Protein AF-0000000087524290 (afdb_homodimer)

Sequence (340 aa):
MKGQVLLSHGMESGPQANKVSALAAVAEARGWRSSRPDFRDLDATRDVRRLESRIERLLASVEPGQPLVLAGSSLGAFCSARASLSVPCRGVFLIAPPLGIPGFPLSLDLPAVRAEIVHAWGDELIPAADVVAFASRRRLPLHLLDDNHRLEAHVDVIAALFDRFLGSCEMKGQVLLSHGMESGPQANKVSALAAVAEARGWRSSRPDFRDLDATRDVRRLESRIERLLASVEPGQPLVLAGSSLGAFCSARASLSVPCRGVFLIAPPLGIPGFPLSLDLPAVRAEIVHAWGDELIPAADVVAFASRRRLPLHLLDDNHRLEAHVDVIAALFDRFLGSCE

pLDDT: mean 96.73, std 3.04, range [84.12, 98.94]

Solvent-accessible surface area (backbone atoms only — not comparable to full-atom values): 17774 Å² total; per-residue (Å²): 121,72,27,39,34,43,36,29,42,32,78,98,50,39,52,75,32,68,61,54,40,45,44,37,54,45,35,43,75,73,40,26,44,59,45,47,68,74,52,53,80,55,53,72,67,71,44,62,76,38,51,58,54,51,28,51,51,54,56,69,67,59,63,84,95,45,54,27,34,32,24,18,29,29,59,12,11,32,37,31,32,52,38,47,63,76,44,89,54,50,30,39,41,28,31,43,49,44,61,57,47,87,93,42,93,64,60,59,53,71,54,102,52,53,49,40,38,38,40,23,56,53,15,83,84,52,54,39,70,59,54,49,54,58,30,56,77,71,35,38,34,34,37,36,33,72,33,39,66,78,39,72,94,42,44,67,57,51,31,53,54,47,46,53,52,52,60,71,57,105,120,72,28,39,33,42,34,30,42,33,77,98,49,39,52,76,31,69,60,53,40,46,44,37,54,44,35,44,74,71,40,27,44,57,47,47,68,74,54,55,78,56,54,72,68,73,45,61,76,37,51,58,54,51,28,50,53,54,56,68,67,59,64,86,94,45,53,27,34,32,25,18,29,31,59,12,11,33,36,31,32,53,40,47,66,75,44,89,53,50,30,38,43,30,30,43,49,45,59,59,47,88,94,42,94,63,58,58,52,71,57,102,52,52,49,39,39,38,40,21,55,52,15,84,85,52,55,38,68,59,54,48,55,59,30,58,77,71,36,37,34,35,37,37,33,70,33,39,67,78,37,73,93,41,45,67,57,50,32,53,54,47,46,53,50,51,60,73,56,105

Nearest PDB structures (foldseek):
  2qjw-assembly2_C  TM=9.510E-01  e=1.697E-21  Xanthomonas campestris pv. campestris
  2qjw-assembly2_D  TM=9.563E-01  e=1.712E-20  Xanthomonas campestris pv. campestris
  2wtm-assembly1_B  TM=7.263E-01  e=1.498E-07  Butyrivibrio proteoclasticus
  2fuk-assembly1_A-2  TM=7.255E-01  e=1.253E-06  Xanthomonas campestris
  6bje-assembly2_B  TM=6.334E-01  e=3.405E-06  Homo sapiens

Radius of gyration: 21.26 Å; Cα contacts (8 Å, |Δi|>4): 746; chains: 2; bounding box: 33×62×52 Å

Secondary structure (DSSP, 8-state):
---EEEEE--TT--TT-HHHHHHHHHHHHTTPEEE----HHHHTT--TTHHHHHHHHHHHTPPTTS-EEEEEETHHHHHHHHHHTTS--SEEEEES--SB-TT-SPBP---SSEEEEEEETT-SSS-HHHHHHHHHHHT--EEEESS-TT-GGGHHHHHHHHHHHHHHH-/---EEEEE--TT--TT-HHHHHHHHHHHHTTPEEE----HHHHTT--TTHHHHHHHHHHHTPPTTS-EEEEEETHHHHHHHHHHTTS--SEEEEES--SB-TT-SPBP---SSEEEEEEETT-SSS-HHHHHHHHHHHT--EEEESS-TT-GGGHHHHHHHHHHHHHHH-

Organism: NCBI:txid634155

Foldseek 3Di:
DQFEEEEEEAAPAFQCDLQNVLQCVLCVVVPHHYDYDGCNVLNVVVDPVCLVVVLVVSLVPHDPPHAYEYEYAASSLQSSQVNCVVDPHQEYEYELYFQDDPPDDDGGDHDPHQYAYEYECAAPPHHPVVVVVVCVVVVHHYHYYHDYRVCVVCSVVSSVVSSVSVVVSD/DQFEEEEEEAAPAFQCDLQNVLQCVLCVVVPHHYDYDGCNVLNVVVDPVSLVVVLVVSLVPHDPPHAYEYEYAASSLQSSQVNCVVDPHQEYEYELYFQDDPPDDDGGDHDPHQYAYEYECAAPPHHPVVVCVVCVVVVHHYHYYHDYRVCVVCSVVSSVVSSVSVVVSD

Structure (mmCIF, N/CA/C/O backbone):
data_AF-0000000087524290-model_v1
#
loop_
_entity.id
_entity.type
_entity.pdbx_description
1 polymer 'Alpha/beta superfamily hydrolase'
#
loop_
_atom_site.group_PDB
_atom_site.id
_atom_site.type_symbol
_atom_site.label_atom_id
_atom_site.label_alt_id
_atom_site.label_comp_id
_atom_site.label_asym_id
_atom_site.label_entity_id
_atom_site.label_seq_id
_atom_site.pdbx_PDB_ins_code
_atom_site.Cartn_x
_atom_site.Cartn_y
_atom_site.Cartn_z
_atom_site.occupancy
_atom_site.B_iso_or_equiv
_atom_site.auth_seq_id
_atom_site.auth_comp_id
_atom_site.auth_asym_id
_atom_site.auth_atom_id
_atom_site.pdbx_PDB_model_num
ATOM 1 N N . MET A 1 1 ? -13.781 24.078 -7.004 1 85.94 1 MET A N 1
ATOM 2 C CA . MET A 1 1 ? -12.711 23.438 -6.234 1 85.94 1 MET A CA 1
ATOM 3 C C . MET A 1 1 ? -13.273 22.438 -5.23 1 85.94 1 MET A C 1
ATOM 5 O O . MET A 1 1 ? -14.336 22.672 -4.652 1 85.94 1 MET A O 1
ATOM 9 N N . LYS A 1 2 ? -12.641 21.344 -5.133 1 94.88 2 LYS A N 1
ATOM 10 C CA . LYS A 1 2 ? -13.148 20.219 -4.332 1 94.88 2 LYS A CA 1
ATOM 11 C C . LYS A 1 2 ? -12.883 20.453 -2.848 1 94.88 2 LYS A C 1
ATOM 13 O O . LYS A 1 2 ? -13.602 19.906 -1.998 1 94.88 2 LYS A O 1
ATOM 18 N N . GLY A 1 3 ? -11.875 21.25 -2.553 1 97.56 3 GLY A N 1
ATOM 19 C CA . GLY A 1 3 ? -11.461 21.5 -1.183 1 97.56 3 GLY A CA 1
ATOM 20 C C . GLY A 1 3 ? -10 21.906 -1.068 1 97.56 3 GLY A C 1
ATOM 21 O O . GLY A 1 3 ? -9.398 22.359 -2.045 1 97.56 3 GLY A O 1
ATOM 22 N N . GLN A 1 4 ? -9.516 21.812 0.136 1 98.44 4 GLN A N 1
ATOM 23 C CA . GLN A 1 4 ? -8.141 22.203 0.429 1 98.44 4 GLN A CA 1
ATOM 24 C C . GLN A 1 4 ? -7.309 21 0.878 1 98.44 4 GLN A C 1
ATOM 26 O O . GLN A 1 4 ? -7.781 20.172 1.655 1 98.44 4 GLN A O 1
ATOM 31 N N . VAL A 1 5 ? -6.145 20.922 0.337 1 98.69 5 VAL A N 1
ATOM 32 C CA . VAL A 1 5 ? -5.133 20 0.838 1 98.69 5 VAL A CA 1
ATOM 33 C C . VAL A 1 5 ? -3.984 20.781 1.47 1 98.69 5 VAL A C 1
ATOM 35 O O . VAL A 1 5 ? -3.357 21.609 0.812 1 98.69 5 VAL A O 1
ATOM 38 N N . LEU A 1 6 ? -3.719 20.562 2.715 1 98.69 6 LEU A N 1
ATOM 39 C CA . LEU A 1 6 ? -2.555 21.141 3.383 1 98.69 6 LEU A CA 1
ATOM 40 C C . LEU A 1 6 ? -1.421 20.125 3.469 1 98.69 6 LEU A C 1
ATOM 42 O O . LEU A 1 6 ? -1.608 19.016 3.99 1 98.69 6 LEU A O 1
ATOM 46 N N . LEU A 1 7 ? -0.318 20.5 2.936 1 98.62 7 LEU A N 1
ATOM 47 C CA . LEU A 1 7 ? 0.841 19.625 2.855 1 98.62 7 LEU A CA 1
ATOM 48 C C . LEU A 1 7 ? 1.969 20.125 3.75 1 98.62 7 LEU A C 1
ATOM 50 O O . LEU A 1 7 ? 2.49 21.219 3.543 1 98.62 7 LEU A O 1
ATOM 54 N N . SER A 1 8 ? 2.344 19.281 4.707 1 98 8 SER A N 1
ATOM 55 C CA . SER A 1 8 ? 3.359 19.672 5.68 1 98 8 SER A CA 1
ATOM 56 C C . SER A 1 8 ? 4.691 18.984 5.402 1 98 8 SER A C 1
ATOM 58 O O . SER A 1 8 ? 4.773 17.75 5.438 1 98 8 SER A O 1
ATOM 60 N N . HIS A 1 9 ? 5.723 19.766 5.195 1 97.19 9 HIS A N 1
ATOM 61 C CA . HIS A 1 9 ? 7.043 19.219 4.922 1 97.19 9 HIS A CA 1
ATOM 62 C C . HIS A 1 9 ? 7.719 18.75 6.207 1 97.19 9 HIS A C 1
ATOM 64 O O . HIS A 1 9 ? 7.344 19.172 7.305 1 97.19 9 HIS A O 1
ATOM 70 N N . GLY A 1 10 ? 8.695 17.859 6.094 1 94.81 10 GLY A N 1
ATOM 71 C CA . GLY A 1 10 ? 9.461 17.344 7.215 1 94.81 10 GLY A CA 1
ATOM 72 C C . GLY A 1 10 ? 10.578 18.281 7.648 1 94.81 10 GLY A C 1
ATOM 73 O O . GLY A 1 10 ? 10.703 19.391 7.121 1 94.81 10 GLY A O 1
ATOM 74 N N . MET A 1 11 ? 11.352 17.75 8.57 1 89.81 11 MET A N 1
ATOM 75 C CA . MET A 1 11 ? 12.5 18.516 9.039 1 89.81 11 MET A CA 1
ATOM 76 C C . MET A 1 11 ? 13.57 18.609 7.957 1 89.81 11 MET A C 1
ATOM 78 O O . MET A 1 11 ? 13.758 17.656 7.188 1 89.81 11 MET A O 1
ATOM 82 N N . GLU A 1 12 ? 14.297 19.703 7.91 1 85.88 12 GLU A N 1
ATOM 83 C CA . GLU A 1 12 ? 15.398 19.953 6.988 1 85.88 12 GLU A CA 1
ATOM 84 C C . GLU A 1 12 ? 14.93 19.906 5.539 1 85.88 12 GLU A C 1
ATOM 86 O O . GLU A 1 12 ? 15.656 19.422 4.664 1 85.88 12 GLU A O 1
ATOM 91 N N . SER A 1 13 ? 13.703 20.078 5.363 1 90.88 13 SER A N 1
ATOM 92 C CA . SER A 1 13 ? 13.117 20.203 4.035 1 90.88 13 SER A CA 1
ATOM 93 C C . SER A 1 13 ? 12.359 21.516 3.891 1 90.88 13 SER A C 1
ATOM 95 O O . SER A 1 13 ? 12.703 22.516 4.543 1 90.88 13 SER A O 1
ATOM 97 N N . GLY A 1 14 ? 11.539 21.688 2.975 1 90.12 14 GLY A N 1
ATOM 98 C CA . GLY A 1 14 ? 10.781 22.906 2.732 1 90.12 14 GLY A CA 1
ATOM 99 C C . GLY A 1 14 ? 9.555 22.672 1.864 1 90.12 14 GLY A C 1
ATOM 100 O O . GLY A 1 14 ? 9.258 21.547 1.482 1 90.12 14 GLY A O 1
ATOM 101 N N . PRO A 1 15 ? 8.883 23.781 1.595 1 91.94 15 PRO A N 1
ATOM 102 C CA . PRO A 1 15 ? 7.625 23.688 0.859 1 91.94 15 PRO A CA 1
ATOM 103 C C . PRO A 1 15 ? 7.816 23.203 -0.58 1 91.94 15 PRO A C 1
ATOM 105 O O . PRO A 1 15 ? 6.848 22.828 -1.239 1 91.94 15 PRO A O 1
ATOM 108 N N . GLN A 1 16 ? 9.039 23.172 -1.012 1 90.06 16 GLN A N 1
ATOM 109 C CA . GLN A 1 16 ? 9.32 22.75 -2.379 1 90.06 16 GLN A CA 1
ATOM 110 C C . GLN A 1 16 ? 9.984 21.375 -2.398 1 90.06 16 GLN A C 1
ATOM 112 O O . GLN A 1 16 ? 10.508 20.953 -3.432 1 90.06 16 GLN A O 1
ATOM 117 N N . ALA A 1 17 ? 9.984 20.766 -1.253 1 91.81 17 ALA A N 1
ATOM 118 C CA . ALA A 1 17 ? 10.562 19.422 -1.188 1 91.81 17 ALA A CA 1
ATOM 119 C C . ALA A 1 17 ? 9.875 18.484 -2.174 1 91.81 17 ALA A C 1
ATOM 121 O O . ALA A 1 17 ? 8.711 18.688 -2.52 1 91.81 17 ALA A O 1
ATOM 122 N N . ASN A 1 18 ? 10.516 17.422 -2.598 1 92.25 18 ASN A N 1
ATOM 123 C CA . ASN A 1 18 ? 10.078 16.547 -3.67 1 92.25 18 ASN A CA 1
ATOM 124 C C . ASN A 1 18 ? 8.734 15.891 -3.344 1 92.25 18 ASN A C 1
ATOM 126 O O . ASN A 1 18 ? 7.824 15.891 -4.172 1 92.25 18 ASN A O 1
ATOM 130 N N . LYS A 1 19 ? 8.617 15.359 -2.176 1 95.38 19 LYS A N 1
ATOM 131 C CA . LYS A 1 19 ? 7.41 14.609 -1.836 1 95.38 19 LYS A CA 1
ATOM 132 C C . LYS A 1 19 ? 6.195 15.531 -1.759 1 95.38 19 LYS A C 1
ATOM 134 O O . LYS A 1 19 ? 5.164 15.258 -2.375 1 95.38 19 LYS A O 1
ATOM 139 N N . VAL A 1 20 ? 6.301 16.656 -1.032 1 96 20 VAL A N 1
ATOM 140 C CA . VAL A 1 20 ? 5.133 17.516 -0.879 1 96 20 VAL A CA 1
ATOM 141 C C . VAL A 1 20 ? 4.801 18.172 -2.215 1 96 20 VAL A C 1
ATOM 143 O O . VAL A 1 20 ? 3.633 18.422 -2.518 1 96 20 VAL A O 1
ATOM 146 N N . SER A 1 21 ? 5.789 18.438 -3.029 1 96.94 21 SER A N 1
ATOM 147 C CA . SER A 1 21 ? 5.535 18.984 -4.359 1 96.94 21 SER A CA 1
ATOM 148 C C . SER A 1 21 ? 4.797 17.984 -5.242 1 96.94 21 SER A C 1
ATOM 150 O O . SER A 1 21 ? 3.891 18.359 -5.988 1 96.94 21 SER A O 1
ATOM 152 N N . ALA A 1 22 ? 5.211 16.734 -5.172 1 97.94 22 ALA A N 1
ATOM 153 C CA . ALA A 1 22 ? 4.535 15.695 -5.934 1 97.94 22 ALA A CA 1
ATOM 154 C C . ALA A 1 22 ? 3.08 15.547 -5.496 1 97.94 22 ALA A C 1
ATOM 156 O O . ALA A 1 22 ? 2.186 15.391 -6.328 1 97.94 22 ALA A O 1
ATOM 157 N N . LEU A 1 23 ? 2.818 15.625 -4.203 1 98.62 23 LEU A N 1
ATOM 158 C CA . LEU A 1 23 ? 1.458 15.523 -3.688 1 98.62 23 LEU A CA 1
ATOM 159 C C . LEU A 1 23 ? 0.629 16.734 -4.102 1 98.62 23 LEU A C 1
ATOM 161 O O . LEU A 1 23 ? -0.56 16.609 -4.402 1 98.62 23 LEU A O 1
ATOM 165 N N . ALA A 1 24 ? 1.275 17.906 -4.082 1 98.56 24 ALA A N 1
ATOM 166 C CA . ALA A 1 24 ? 0.584 19.109 -4.52 1 98.56 24 ALA A CA 1
ATOM 167 C C . ALA A 1 24 ? 0.123 18.984 -5.969 1 98.56 24 ALA A C 1
ATOM 169 O O . ALA A 1 24 ? -1.01 19.344 -6.301 1 98.56 24 ALA A O 1
ATOM 170 N N . ALA A 1 25 ? 1 18.484 -6.805 1 98.5 25 ALA A N 1
ATOM 171 C CA . ALA A 1 25 ? 0.663 18.297 -8.211 1 98.5 25 ALA A CA 1
ATOM 172 C C . ALA A 1 25 ? -0.534 17.359 -8.367 1 98.5 25 ALA A C 1
ATOM 174 O O . ALA A 1 25 ? -1.428 17.625 -9.18 1 98.5 25 ALA A O 1
ATOM 175 N N . VAL A 1 26 ? -0.573 16.312 -7.621 1 98.62 26 VAL A N 1
ATOM 176 C CA . VAL A 1 26 ? -1.678 15.359 -7.641 1 98.62 26 VAL A CA 1
ATOM 177 C C . VAL A 1 26 ? -2.969 16.062 -7.215 1 98.62 26 VAL A C 1
ATOM 179 O O . VAL A 1 26 ? -4.004 15.906 -7.867 1 98.62 26 VAL A O 1
ATOM 182 N N . ALA A 1 27 ? -2.912 16.812 -6.098 1 98.62 27 ALA A N 1
ATOM 183 C CA . ALA A 1 27 ? -4.082 17.516 -5.566 1 98.62 27 ALA A CA 1
ATOM 184 C C . ALA A 1 27 ? -4.664 18.469 -6.602 1 98.62 27 ALA A C 1
ATOM 186 O O . ALA A 1 27 ? -5.867 18.453 -6.867 1 98.62 27 ALA A O 1
ATOM 187 N N . GLU A 1 28 ? -3.824 19.219 -7.203 1 98.25 28 GLU A N 1
ATOM 188 C CA . GLU A 1 28 ? -4.25 20.219 -8.18 1 98.25 28 GLU A CA 1
ATOM 189 C C . GLU A 1 28 ? -4.828 19.562 -9.43 1 98.25 28 GLU A C 1
ATOM 191 O O . GLU A 1 28 ? -5.824 20.031 -9.977 1 98.25 28 GLU A O 1
ATOM 196 N N . ALA A 1 29 ? -4.191 18.484 -9.852 1 98.19 29 ALA A N 1
ATOM 197 C CA . ALA A 1 29 ? -4.695 17.75 -11 1 98.19 29 ALA A CA 1
ATOM 198 C C . ALA A 1 29 ? -6.102 17.219 -10.742 1 98.19 29 ALA A C 1
ATOM 200 O O . ALA A 1 29 ? -6.906 17.078 -11.664 1 98.19 29 ALA A O 1
ATOM 201 N N . ARG A 1 30 ? -6.426 17 -9.477 1 97.75 30 ARG A N 1
ATOM 202 C CA . ARG A 1 30 ? -7.73 16.453 -9.109 1 97.75 30 ARG A CA 1
ATOM 203 C C . ARG A 1 30 ? -8.727 17.578 -8.828 1 97.75 30 ARG A C 1
ATOM 205 O O . ARG A 1 30 ? -9.891 17.312 -8.516 1 97.75 30 ARG A O 1
ATOM 212 N N . GLY A 1 31 ? -8.227 18.766 -8.82 1 97.94 31 GLY A N 1
ATOM 213 C CA . GLY A 1 31 ? -9.117 19.906 -8.633 1 97.94 31 GLY A CA 1
ATOM 214 C C . GLY A 1 31 ? -9.172 20.375 -7.191 1 97.94 31 GLY A C 1
ATOM 215 O O . GLY A 1 31 ? -10.086 21.109 -6.812 1 97.94 31 GLY A O 1
ATOM 216 N N . TRP A 1 32 ? -8.266 19.938 -6.352 1 98.25 32 TRP A N 1
ATOM 217 C CA . TRP A 1 32 ? -8.102 20.453 -5 1 98.25 32 TRP A CA 1
ATOM 218 C C . TRP A 1 32 ? -7.148 21.641 -4.988 1 98.25 32 TRP A C 1
ATOM 220 O O . TRP A 1 32 ? -6.234 21.719 -5.812 1 98.25 32 TRP A O 1
ATOM 230 N N . ARG A 1 33 ? -7.324 22.516 -4.07 1 97.5 33 ARG A N 1
ATOM 231 C CA . ARG A 1 33 ? -6.324 23.547 -3.811 1 97.5 33 ARG A CA 1
ATOM 232 C C . ARG A 1 33 ? -5.27 23.047 -2.824 1 97.5 33 ARG A C 1
ATOM 234 O O . ARG A 1 33 ? -5.605 22.578 -1.739 1 97.5 33 ARG A O 1
ATOM 241 N N . SER A 1 34 ? -4.109 23.125 -3.234 1 97.56 34 SER A N 1
ATOM 242 C CA . SER A 1 34 ? -3.053 22.703 -2.324 1 97.56 34 SER A CA 1
ATOM 243 C C . SER A 1 34 ? -2.336 23.891 -1.707 1 97.56 34 SER A C 1
ATOM 245 O O . SER A 1 34 ? -2.227 24.953 -2.332 1 97.56 34 SER A O 1
ATOM 247 N N . SER A 1 35 ? -1.955 23.766 -0.465 1 96.88 35 SER A N 1
ATOM 248 C CA . SER A 1 35 ? -1.109 24.719 0.244 1 96.88 35 SER A CA 1
ATOM 249 C C . SER A 1 35 ? 0.023 24.016 0.983 1 96.88 35 SER A C 1
ATOM 251 O O . SER A 1 35 ? -0.167 22.922 1.521 1 96.88 35 SER A O 1
ATOM 253 N N . ARG A 1 36 ? 1.16 24.625 0.972 1 97.69 36 ARG A N 1
ATOM 254 C CA . ARG A 1 36 ? 2.365 24.094 1.597 1 97.69 36 ARG A CA 1
ATOM 255 C C . ARG A 1 36 ? 3.008 25.125 2.518 1 97.69 36 ARG A C 1
ATOM 257 O O . ARG A 1 36 ? 4.02 25.734 2.166 1 97.69 36 ARG A O 1
ATOM 264 N N . PRO A 1 37 ? 2.439 25.281 3.684 1 96.94 37 PRO A N 1
ATOM 265 C CA . PRO A 1 37 ? 3.045 26.25 4.609 1 96.94 37 PRO A CA 1
ATOM 266 C C . PRO A 1 37 ? 4.531 25.984 4.84 1 96.94 37 PRO A C 1
ATOM 268 O O . PRO A 1 37 ? 4.957 24.828 4.895 1 96.94 37 PRO A O 1
ATOM 271 N N . ASP A 1 38 ? 5.281 27.094 4.93 1 97.06 38 ASP A N 1
ATOM 272 C CA . ASP A 1 38 ? 6.719 27.016 5.18 1 97.06 38 ASP A CA 1
ATOM 273 C C . ASP A 1 38 ? 7.016 27 6.676 1 97.06 38 ASP A C 1
ATOM 275 O O . ASP A 1 38 ? 6.617 27.906 7.398 1 97.06 38 ASP A O 1
ATOM 279 N N . PHE A 1 39 ? 7.746 26 7.141 1 96.19 39 PHE A N 1
ATOM 280 C CA . PHE A 1 39 ? 8.023 25.859 8.57 1 96.19 39 PHE A CA 1
ATOM 281 C C . PHE A 1 39 ? 9.516 26 8.844 1 96.19 39 PHE A C 1
ATOM 283 O O . PHE A 1 39 ? 9.977 25.688 9.945 1 96.19 39 PHE A O 1
ATOM 290 N N . ARG A 1 40 ? 10.359 26.359 7.918 1 95.75 40 ARG A N 1
ATOM 291 C CA . ARG A 1 40 ? 11.812 26.391 8.031 1 95.75 40 ARG A CA 1
ATOM 292 C C . ARG A 1 40 ? 12.258 27.312 9.156 1 95.75 40 ARG A C 1
ATOM 294 O O . ARG A 1 40 ? 13.242 27.047 9.844 1 95.75 40 ARG A O 1
ATOM 301 N N . ASP A 1 41 ? 11.547 28.438 9.273 1 94.81 41 ASP A N 1
ATOM 302 C CA . ASP A 1 41 ? 11.883 29.375 10.336 1 94.81 41 ASP A CA 1
ATOM 303 C C . ASP A 1 41 ? 11.68 28.734 11.711 1 94.81 41 ASP A C 1
ATOM 305 O O . ASP A 1 41 ? 12.461 28.969 12.633 1 94.81 41 ASP A O 1
ATOM 309 N N . LEU A 1 42 ? 10.648 27.938 11.867 1 93.62 42 LEU A N 1
ATOM 310 C CA . LEU A 1 42 ? 10.375 27.234 13.117 1 93.62 42 LEU A CA 1
ATOM 311 C C . LEU A 1 42 ? 11.359 26.094 13.32 1 93.62 42 LEU A C 1
ATOM 313 O O . LEU A 1 42 ? 11.844 25.875 14.438 1 93.62 42 LEU A O 1
ATOM 317 N N . ASP A 1 43 ? 11.695 25.391 12.227 1 91.88 43 ASP A N 1
ATOM 318 C CA . ASP A 1 43 ? 12.578 24.219 12.266 1 91.88 43 ASP A CA 1
ATOM 319 C C . ASP A 1 43 ? 14.016 24.625 12.586 1 91.88 43 ASP A C 1
ATOM 321 O O . ASP A 1 43 ? 14.781 23.844 13.141 1 91.88 43 ASP A O 1
ATOM 325 N N . ALA A 1 44 ? 14.422 25.812 12.195 1 90.44 44 ALA A N 1
ATOM 326 C CA . ALA A 1 44 ? 15.789 26.297 12.336 1 90.44 44 ALA A CA 1
ATOM 327 C C . ALA A 1 44 ? 16.219 26.312 13.805 1 90.44 44 ALA A C 1
ATOM 329 O O . ALA A 1 44 ? 17.391 26.156 14.117 1 90.44 44 ALA A O 1
ATOM 330 N N . THR A 1 45 ? 15.305 26.375 14.711 1 86.5 45 THR A N 1
ATOM 331 C CA . THR A 1 45 ? 15.617 26.453 16.141 1 86.5 45 THR A CA 1
ATOM 332 C C . THR A 1 45 ? 15.953 25.078 16.703 1 86.5 45 THR A C 1
ATOM 334 O O . THR A 1 45 ? 16.562 24.969 17.766 1 86.5 45 THR A O 1
ATOM 337 N N . ARG A 1 46 ? 15.43 24.078 16.031 1 84.75 46 ARG A N 1
ATOM 338 C CA . ARG A 1 46 ? 15.562 22.688 16.453 1 84.75 46 ARG A CA 1
ATOM 339 C C . ARG A 1 46 ? 14.984 22.469 17.844 1 84.75 46 ARG A C 1
ATOM 341 O O . ARG A 1 46 ? 15.453 21.609 18.609 1 84.75 46 ARG A O 1
ATOM 348 N N . ASP A 1 47 ? 14.211 23.406 18.203 1 88.75 47 ASP A N 1
ATOM 349 C CA . ASP A 1 47 ? 13.508 23.328 19.484 1 88.75 47 ASP A CA 1
ATOM 350 C C . ASP A 1 47 ? 12.195 22.562 19.344 1 88.75 47 ASP A C 1
ATOM 352 O O . ASP A 1 47 ? 11.289 23 18.641 1 88.75 47 ASP A O 1
ATOM 356 N N . VAL A 1 48 ? 12.078 21.5 20.031 1 88.5 48 VAL A N 1
ATOM 357 C CA . VAL A 1 48 ? 10.938 20.594 19.938 1 88.5 48 VAL A CA 1
ATOM 358 C C . VAL A 1 48 ? 9.664 21.312 20.375 1 88.5 48 VAL A C 1
ATOM 360 O O . VAL A 1 48 ? 8.57 20.969 19.938 1 88.5 48 VAL A O 1
ATOM 363 N N . ARG A 1 49 ? 9.789 22.344 21.172 1 86.62 49 ARG A N 1
ATOM 364 C CA . ARG A 1 49 ? 8.633 23.109 21.641 1 86.62 49 ARG A CA 1
ATOM 365 C C . ARG A 1 49 ? 7.961 23.844 20.5 1 86.62 49 ARG A C 1
ATOM 367 O O . ARG A 1 49 ? 6.793 24.234 20.594 1 86.62 49 ARG A O 1
ATOM 374 N N . ARG A 1 50 ? 8.719 23.969 19.453 1 91.5 50 ARG A N 1
ATOM 375 C CA . ARG A 1 50 ? 8.188 24.703 18.312 1 91.5 50 ARG A CA 1
ATOM 376 C C . ARG A 1 50 ? 7.246 23.812 17.5 1 91.5 50 ARG A C 1
ATOM 378 O O . ARG A 1 50 ? 6.586 24.297 16.578 1 91.5 50 ARG A O 1
ATOM 385 N N . LEU A 1 51 ? 7.129 22.625 17.906 1 94.44 51 LEU A N 1
ATOM 386 C CA . LEU A 1 51 ? 6.164 21.75 17.234 1 94.44 51 LEU A CA 1
ATOM 387 C C . LEU A 1 51 ? 4.742 22.266 17.438 1 94.44 51 LEU A C 1
ATOM 389 O O . LEU A 1 51 ? 3.906 22.156 16.531 1 94.44 51 LEU A O 1
ATOM 393 N N . GLU A 1 52 ? 4.488 22.812 18.578 1 95.69 52 GLU A N 1
ATOM 394 C CA . GLU A 1 52 ? 3.186 23.438 18.828 1 95.69 52 GLU A CA 1
ATOM 395 C C . GLU A 1 52 ? 2.936 24.594 17.859 1 95.69 52 GLU A C 1
ATOM 397 O O . GLU A 1 52 ? 1.825 24.75 17.359 1 95.69 52 GLU A O 1
ATOM 402 N N . SER A 1 53 ? 3.998 25.359 17.672 1 96.56 53 SER A N 1
ATOM 403 C CA . SER A 1 53 ? 3.898 26.484 16.734 1 96.56 53 SER A CA 1
ATOM 404 C C . SER A 1 53 ? 3.666 25.984 15.312 1 96.56 53 SER A C 1
ATOM 406 O O . SER A 1 53 ? 2.943 26.625 14.539 1 96.56 53 SER A O 1
ATOM 408 N N . ARG A 1 54 ? 4.266 24.906 14.914 1 96.06 54 ARG A N 1
ATOM 409 C CA . ARG A 1 54 ? 4.039 24.297 13.617 1 96.06 54 ARG A CA 1
ATOM 410 C C . ARG A 1 54 ? 2.57 23.922 13.43 1 96.06 54 ARG A C 1
ATOM 412 O O . ARG A 1 54 ? 1.972 24.219 12.398 1 96.06 54 ARG A O 1
ATOM 419 N N . ILE A 1 55 ? 2.064 23.25 14.461 1 97.88 55 ILE A N 1
ATOM 420 C CA . ILE A 1 55 ? 0.677 22.797 14.43 1 97.88 55 ILE A CA 1
ATOM 421 C C . ILE A 1 55 ? -0.257 24 14.359 1 97.88 55 ILE A C 1
ATOM 423 O O . ILE A 1 55 ? -1.208 24.016 13.57 1 97.88 55 ILE A O 1
ATOM 427 N N . GLU A 1 56 ? 0.043 25.047 15.148 1 97.56 56 GLU A N 1
ATOM 428 C CA . GLU A 1 56 ? -0.762 26.266 15.148 1 97.56 56 GLU A CA 1
ATOM 429 C C . GLU A 1 56 ? -0.75 26.938 13.773 1 97.56 56 GLU A C 1
ATOM 431 O O . GLU A 1 56 ? -1.788 27.391 13.289 1 97.56 56 GLU A O 1
ATOM 436 N N . ARG A 1 57 ? 0.405 27.047 13.164 1 97.75 57 ARG A N 1
ATOM 437 C CA . ARG A 1 57 ? 0.518 27.641 11.836 1 97.75 57 ARG A CA 1
ATOM 438 C C . ARG A 1 57 ? -0.245 26.828 10.797 1 97.75 57 ARG A C 1
ATOM 440 O O . ARG A 1 57 ? -0.881 27.391 9.906 1 97.75 57 ARG A O 1
ATOM 447 N N . LEU A 1 58 ? -0.121 25.531 10.914 1 97.75 58 LEU A N 1
ATOM 448 C CA . LEU A 1 58 ? -0.883 24.641 10.047 1 97.75 58 LEU A CA 1
ATOM 449 C C . LEU A 1 58 ? -2.381 24.891 10.195 1 97.75 58 LEU A C 1
ATOM 451 O O . LEU A 1 58 ? -3.088 25.047 9.195 1 97.75 58 LEU A O 1
ATOM 455 N N . LEU A 1 59 ? -2.852 25.016 11.414 1 97.94 59 LEU A N 1
ATOM 456 C CA . LEU A 1 59 ? -4.266 25.25 11.695 1 97.94 59 LEU A CA 1
ATOM 457 C C . LEU A 1 59 ? -4.699 26.609 11.172 1 97.94 59 LEU A C 1
ATOM 459 O O . LEU A 1 59 ? -5.816 26.766 10.664 1 97.94 59 LEU A O 1
ATOM 463 N N . ALA A 1 60 ? -3.818 27.547 11.266 1 97.75 60 ALA A N 1
ATOM 464 C CA . ALA A 1 60 ? -4.117 28.891 10.805 1 97.75 60 ALA A CA 1
ATOM 465 C C . ALA A 1 60 ? -4.242 28.938 9.281 1 97.75 60 ALA A C 1
ATOM 467 O O . ALA A 1 60 ? -4.809 29.875 8.727 1 97.75 60 ALA A O 1
ATOM 468 N N . SER A 1 61 ? -3.684 27.938 8.586 1 97.62 61 SER A N 1
ATOM 469 C CA . SER A 1 61 ? -3.693 27.875 7.133 1 97.62 61 SER A CA 1
ATOM 470 C C . SER A 1 61 ? -4.977 27.234 6.617 1 97.62 61 SER A C 1
ATOM 472 O O . SER A 1 61 ? -5.207 27.172 5.406 1 97.62 61 SER A O 1
ATOM 474 N N . VAL A 1 62 ? -5.805 26.688 7.504 1 97.44 62 VAL A N 1
ATOM 475 C CA . VAL A 1 62 ? -7.051 26.031 7.129 1 97.44 62 VAL A CA 1
ATOM 476 C C . VAL A 1 62 ? -8.078 27.062 6.691 1 97.44 62 VAL A C 1
ATOM 478 O O . VAL A 1 62 ? -8.289 28.062 7.379 1 97.44 62 VAL A O 1
ATOM 481 N N . GLU A 1 63 ? -8.609 26.844 5.543 1 93.56 63 GLU A N 1
ATOM 482 C CA . GLU A 1 63 ? -9.719 27.656 5.066 1 93.56 63 GLU A CA 1
ATOM 483 C C . GLU A 1 63 ? -11.055 27.109 5.547 1 93.56 63 GLU A C 1
ATOM 485 O O . GLU A 1 63 ? -11.438 25.984 5.184 1 93.56 63 GLU A O 1
ATOM 490 N N . PRO A 1 64 ? -11.805 27.922 6.289 1 88.81 64 PRO A N 1
ATOM 491 C CA . PRO A 1 64 ? -13.062 27.422 6.848 1 88.81 64 PRO A CA 1
ATOM 492 C C . PRO A 1 64 ? -14.094 27.094 5.773 1 88.81 64 PRO A C 1
ATOM 494 O O . PRO A 1 64 ? -14.117 27.734 4.719 1 88.81 64 PRO A O 1
ATOM 497 N N . GLY A 1 65 ? -14.875 26.094 6.02 1 91.12 65 GLY A N 1
ATOM 498 C CA . GLY A 1 65 ? -16.062 25.828 5.23 1 91.12 65 GLY A CA 1
ATOM 499 C C . GLY A 1 65 ? -15.805 24.938 4.031 1 91.12 65 GLY A C 1
ATOM 500 O O . GLY A 1 65 ? -16.688 24.734 3.191 1 91.12 65 GLY A O 1
ATOM 501 N N . GLN A 1 66 ? -14.648 24.516 3.879 1 93.94 66 GLN A N 1
ATOM 502 C CA . GLN A 1 66 ? -14.336 23.641 2.748 1 93.94 66 GLN A CA 1
ATOM 503 C C . GLN A 1 66 ? -13.82 22.297 3.221 1 93.94 66 GLN A C 1
ATOM 505 O O . GLN A 1 66 ? -13.25 22.188 4.309 1 93.94 66 GLN A O 1
ATOM 510 N N . PRO A 1 67 ? -14.109 21.266 2.387 1 97.44 67 PRO A N 1
ATOM 511 C CA . PRO A 1 67 ? -13.477 19.984 2.707 1 97.44 67 PRO A CA 1
ATOM 512 C C . PRO A 1 67 ? -11.961 20.094 2.865 1 97.44 67 PRO A C 1
ATOM 514 O O . PRO A 1 67 ? -11.312 20.844 2.131 1 97.44 67 PRO A O 1
ATOM 517 N N . LEU A 1 68 ? -11.391 19.406 3.844 1 98.56 68 LEU A N 1
ATOM 518 C CA . LEU A 1 68 ? -9.969 19.516 4.176 1 98.56 68 LEU A CA 1
ATOM 519 C C . LEU A 1 68 ? -9.305 18.141 4.203 1 98.56 68 LEU A C 1
ATOM 521 O O . LEU A 1 68 ? -9.875 17.188 4.738 1 98.56 68 LEU A O 1
ATOM 525 N N . VAL A 1 69 ? -8.203 18.031 3.576 1 98.81 69 VAL A N 1
ATOM 526 C CA . VAL A 1 69 ? -7.312 16.891 3.721 1 98.81 69 VAL A CA 1
ATOM 527 C C . VAL A 1 69 ? -5.949 17.344 4.23 1 98.81 69 VAL A C 1
ATOM 529 O O . VAL A 1 69 ? -5.418 18.359 3.766 1 98.81 69 VAL A O 1
ATOM 532 N N . LEU A 1 70 ? -5.441 16.703 5.254 1 98.88 70 LEU A N 1
ATOM 533 C CA . LEU A 1 70 ? -4.117 16.984 5.801 1 98.88 70 LEU A CA 1
ATOM 534 C C . LEU A 1 70 ? -3.125 15.891 5.43 1 98.88 70 LEU A C 1
ATOM 536 O O . LEU A 1 70 ? -3.449 14.703 5.5 1 98.88 70 LEU A O 1
ATOM 540 N N . ALA A 1 71 ? -2.002 16.266 4.945 1 98.88 71 ALA A N 1
ATOM 541 C CA . ALA A 1 71 ? -0.947 15.328 4.578 1 98.88 71 ALA A CA 1
ATOM 542 C C . ALA A 1 71 ? 0.429 15.875 4.938 1 98.88 71 ALA A C 1
ATOM 544 O O . ALA A 1 71 ? 0.618 17.094 5.004 1 98.88 71 ALA A O 1
ATOM 545 N N . GLY A 1 72 ? 1.354 14.992 5.16 1 98.44 72 GLY A N 1
ATOM 546 C CA . GLY A 1 72 ? 2.701 15.445 5.469 1 98.44 72 GLY A CA 1
ATOM 547 C C . GLY A 1 72 ? 3.711 14.312 5.543 1 98.44 72 GLY A C 1
ATOM 548 O O . GLY A 1 72 ? 3.342 13.141 5.473 1 98.44 72 GLY A O 1
ATOM 549 N N . SER A 1 73 ? 4.949 14.68 5.656 1 98.25 73 SER A N 1
ATOM 550 C CA . SER A 1 73 ? 6.055 13.734 5.723 1 98.25 73 SER A CA 1
ATOM 551 C C . SER A 1 73 ? 6.871 13.922 6.996 1 98.25 73 SER A C 1
ATOM 553 O O . SER A 1 73 ? 7.188 15.047 7.375 1 98.25 73 SER A O 1
ATOM 555 N N . SER A 1 74 ? 7.262 12.742 7.605 1 97.88 74 SER A N 1
ATOM 556 C CA . SER A 1 74 ? 8.109 12.766 8.797 1 97.88 74 SER A CA 1
ATOM 557 C C . SER A 1 74 ? 7.535 13.688 9.867 1 97.88 74 SER A C 1
ATOM 559 O O . SER A 1 74 ? 6.387 13.523 10.289 1 97.88 74 SER A O 1
ATOM 561 N N . LEU A 1 75 ? 8.211 14.773 10.281 1 96.25 75 LEU A N 1
ATOM 562 C CA . LEU A 1 75 ? 7.699 15.719 11.266 1 96.25 75 LEU A CA 1
ATOM 563 C C . LEU A 1 75 ? 6.402 16.359 10.781 1 96.25 75 LEU A C 1
ATOM 565 O O . LEU A 1 75 ? 5.496 16.625 11.578 1 96.25 75 LEU A O 1
ATOM 569 N N . GLY A 1 76 ? 6.355 16.656 9.484 1 97.38 76 GLY A N 1
ATOM 570 C CA . GLY A 1 76 ? 5.137 17.188 8.898 1 97.38 76 GLY A CA 1
ATOM 571 C C . GLY A 1 76 ? 3.955 16.234 9.016 1 97.38 76 GLY A C 1
ATOM 572 O O . GLY A 1 76 ? 2.818 16.688 9.203 1 97.38 76 GLY A O 1
ATOM 573 N N . ALA A 1 77 ? 4.219 14.961 8.906 1 98.62 77 ALA A N 1
ATOM 574 C CA . ALA A 1 77 ? 3.174 13.961 9.094 1 98.62 77 ALA A CA 1
ATOM 575 C C . ALA A 1 77 ? 2.645 13.984 10.531 1 98.62 77 ALA A C 1
ATOM 577 O O . ALA A 1 77 ? 1.434 13.93 10.75 1 98.62 77 ALA A O 1
ATOM 578 N N . PHE A 1 78 ? 3.545 14.055 11.484 1 98.38 78 PHE A N 1
ATOM 579 C CA . PHE A 1 78 ? 3.162 14.141 12.883 1 98.38 78 PHE A CA 1
ATOM 580 C C . PHE A 1 78 ? 2.279 15.359 13.141 1 98.38 78 PHE A C 1
ATOM 582 O O . PHE A 1 78 ? 1.213 15.242 13.75 1 98.38 78 PHE A O 1
ATOM 589 N N . CYS A 1 79 ? 2.658 16.484 12.609 1 98 79 CYS A N 1
ATOM 590 C CA . CYS A 1 79 ? 1.921 17.734 12.82 1 98 79 CYS A CA 1
ATOM 591 C C . CYS A 1 79 ? 0.561 17.672 12.133 1 98 79 CYS A C 1
ATOM 593 O O . CYS A 1 79 ? -0.431 18.172 12.672 1 98 79 CYS A O 1
ATOM 595 N N . SER A 1 80 ? 0.511 17.125 10.938 1 98.69 80 SER A N 1
ATOM 596 C CA . SER A 1 80 ? -0.756 16.969 10.227 1 98.69 80 SER A CA 1
ATOM 597 C C . SER A 1 80 ? -1.729 16.094 11.016 1 98.69 80 SER A C 1
ATOM 599 O O . SER A 1 80 ? -2.91 16.422 11.133 1 98.69 80 SER A O 1
ATOM 601 N N . ALA A 1 81 ? -1.203 15.016 11.555 1 98.81 81 ALA A N 1
ATOM 602 C CA . ALA A 1 81 ? -2.031 14.133 12.383 1 98.81 81 ALA A CA 1
ATOM 603 C C . ALA A 1 81 ? -2.564 14.875 13.609 1 98.81 81 ALA A C 1
ATOM 605 O O . ALA A 1 81 ? -3.766 14.844 13.883 1 98.81 81 ALA A O 1
ATOM 606 N N . ARG A 1 82 ? -1.689 15.562 14.258 1 98.25 82 ARG A N 1
ATOM 607 C CA . ARG A 1 82 ? -2.086 16.281 15.461 1 98.25 82 ARG A CA 1
ATOM 608 C C . ARG A 1 82 ? -3.1 17.375 15.133 1 98.25 82 ARG A C 1
ATOM 610 O O . ARG A 1 82 ? -4.09 17.547 15.852 1 98.25 82 ARG A O 1
ATOM 617 N N . ALA A 1 83 ? -2.854 18.109 14.055 1 98.31 83 ALA A N 1
ATOM 618 C CA . ALA A 1 83 ? -3.766 19.172 13.633 1 98.31 83 ALA A CA 1
ATOM 619 C C . ALA A 1 83 ? -5.152 18.609 13.328 1 98.31 83 ALA A C 1
ATOM 621 O O . ALA A 1 83 ? -6.164 19.266 13.609 1 98.31 83 ALA A O 1
ATOM 622 N N . SER A 1 84 ? -5.203 17.422 12.766 1 98.56 84 SER A N 1
ATOM 623 C CA . SER A 1 84 ? -6.465 16.828 12.352 1 98.56 84 SER A CA 1
ATOM 624 C C . SER A 1 84 ? -7.391 16.594 13.539 1 98.56 84 SER A C 1
ATOM 626 O O . SER A 1 84 ? -8.602 16.453 13.375 1 98.56 84 SER A O 1
ATOM 628 N N . LEU A 1 85 ? -6.832 16.531 14.727 1 98.19 85 LEU A N 1
ATOM 629 C CA . LEU A 1 85 ? -7.617 16.328 15.938 1 98.19 85 LEU A CA 1
ATOM 630 C C . LEU A 1 85 ? -8.375 17.594 16.312 1 98.19 85 LEU A C 1
ATOM 632 O O . LEU A 1 85 ? -9.32 17.531 17.109 1 98.19 85 LEU A O 1
ATOM 636 N N . SER A 1 86 ? -7.996 18.75 15.711 1 97.12 86 SER A N 1
ATOM 637 C CA . SER A 1 86 ? -8.516 20.031 16.156 1 97.12 86 SER A CA 1
ATOM 638 C C . SER A 1 86 ? -9.438 20.656 15.109 1 97.12 86 SER A C 1
ATOM 640 O O . SER A 1 86 ? -10.016 21.719 15.336 1 97.12 86 SER A O 1
ATOM 642 N N . VAL A 1 87 ? -9.539 20.141 13.945 1 97.31 87 VAL A N 1
ATOM 643 C CA . VAL A 1 87 ? -10.344 20.688 12.867 1 97.31 87 VAL A CA 1
ATOM 644 C C . VAL A 1 87 ? -11.031 19.562 12.109 1 97.31 87 VAL A C 1
ATOM 646 O O . VAL A 1 87 ? -10.469 18.484 11.938 1 97.31 87 VAL A O 1
ATOM 649 N N . PRO A 1 88 ? -12.328 19.812 11.695 1 96.81 88 PRO A N 1
ATOM 650 C CA . PRO A 1 88 ? -12.938 18.797 10.828 1 96.81 88 PRO A CA 1
ATOM 651 C C . PRO A 1 88 ? -12.164 18.594 9.523 1 96.81 88 PRO A C 1
ATOM 653 O O . PRO A 1 88 ? -11.789 19.562 8.875 1 96.81 88 PRO A O 1
ATOM 656 N N . CYS A 1 89 ? -11.852 17.375 9.156 1 98.06 89 CYS A N 1
ATOM 657 C CA . CYS A 1 89 ? -11.195 17.062 7.895 1 98.06 89 CYS A CA 1
ATOM 658 C C . CYS A 1 89 ? -11.766 15.781 7.289 1 98.06 89 CYS A C 1
ATOM 660 O O . CYS A 1 89 ? -12.414 14.992 7.98 1 98.06 89 CYS A O 1
ATOM 662 N N . ARG A 1 90 ? -11.578 15.625 5.988 1 98.06 90 ARG A N 1
ATOM 663 C CA . ARG A 1 90 ? -12.07 14.461 5.262 1 98.06 90 ARG A CA 1
ATOM 664 C C . ARG A 1 90 ? -11.094 13.289 5.375 1 98.06 90 ARG A C 1
ATOM 666 O O . ARG A 1 90 ? -11.492 12.133 5.227 1 98.06 90 ARG A O 1
ATOM 673 N N . GLY A 1 91 ? -9.797 13.602 5.598 1 98.62 91 GLY A N 1
ATOM 674 C CA . GLY A 1 91 ? -8.82 12.531 5.688 1 98.62 91 GLY A CA 1
ATOM 675 C C . GLY A 1 91 ? -7.422 13.031 6.016 1 98.62 91 GLY A C 1
ATOM 676 O O . GLY A 1 91 ? -7.152 14.227 5.945 1 98.62 91 GLY A O 1
ATOM 677 N N . VAL A 1 92 ? -6.562 12.102 6.398 1 98.88 92 VAL A N 1
ATOM 678 C CA . VAL A 1 92 ? -5.172 12.359 6.754 1 98.88 92 VAL A CA 1
ATOM 679 C C . VAL A 1 92 ? -4.262 11.352 6.051 1 98.88 92 VAL A C 1
ATOM 681 O O . VAL A 1 92 ? -4.516 10.148 6.094 1 98.88 92 VAL A O 1
ATOM 684 N N . PHE A 1 93 ? -3.254 11.82 5.312 1 98.94 93 PHE A N 1
ATOM 685 C CA . PHE A 1 93 ? -2.293 10.992 4.586 1 98.94 93 PHE A CA 1
ATOM 686 C C . PHE A 1 93 ? -0.883 11.211 5.121 1 98.94 93 PHE A C 1
ATOM 688 O O . PHE A 1 93 ? -0.312 12.289 4.973 1 98.94 93 PHE A O 1
ATOM 695 N N . LEU A 1 94 ? -0.292 10.18 5.73 1 98.94 94 LEU A N 1
ATOM 696 C CA . LEU A 1 94 ? 0.943 10.352 6.488 1 98.94 94 LEU A CA 1
ATOM 697 C C . LEU A 1 94 ? 2.084 9.562 5.859 1 98.94 94 LEU A C 1
ATOM 699 O O . LEU A 1 94 ? 1.955 8.359 5.625 1 98.94 94 LEU A O 1
ATOM 703 N N . ILE A 1 95 ? 3.17 10.234 5.613 1 98.88 95 ILE A N 1
ATOM 704 C CA . ILE A 1 95 ? 4.363 9.594 5.066 1 98.88 95 ILE A CA 1
ATOM 705 C C . ILE A 1 95 ? 5.457 9.547 6.129 1 98.88 95 ILE A C 1
ATOM 707 O O . ILE A 1 95 ? 5.906 10.586 6.617 1 98.88 95 ILE A O 1
ATOM 711 N N . ALA A 1 96 ? 5.859 8.359 6.551 1 98.75 96 ALA A N 1
ATOM 712 C CA . ALA A 1 96 ? 6.93 8.109 7.512 1 98.75 96 ALA A CA 1
ATOM 713 C C . ALA A 1 96 ? 6.699 8.883 8.805 1 98.75 96 ALA A C 1
ATOM 715 O O . ALA A 1 96 ? 7.59 9.594 9.281 1 98.75 96 ALA A O 1
ATOM 716 N N . PRO A 1 97 ? 5.578 8.766 9.383 1 98.75 97 PRO A N 1
ATOM 717 C CA . PRO A 1 97 ? 5.266 9.547 10.578 1 98.75 97 PRO A CA 1
ATOM 718 C C . PRO A 1 97 ? 5.996 9.039 11.82 1 98.75 97 PRO A C 1
ATOM 720 O O . PRO A 1 97 ? 5.965 7.84 12.109 1 98.75 97 PRO A O 1
ATOM 723 N N . PRO A 1 98 ? 6.637 9.953 12.578 1 98.25 98 PRO A N 1
ATOM 724 C CA . PRO A 1 98 ? 7.027 9.539 13.93 1 98.25 98 PRO A CA 1
ATOM 725 C C . PRO A 1 98 ? 5.824 9.25 14.828 1 98.25 98 PRO A C 1
ATOM 727 O O . PRO A 1 98 ? 4.797 9.922 14.719 1 98.25 98 PRO A O 1
ATOM 730 N N . LEU A 1 99 ? 5.977 8.289 15.688 1 98.44 99 LEU A N 1
ATOM 73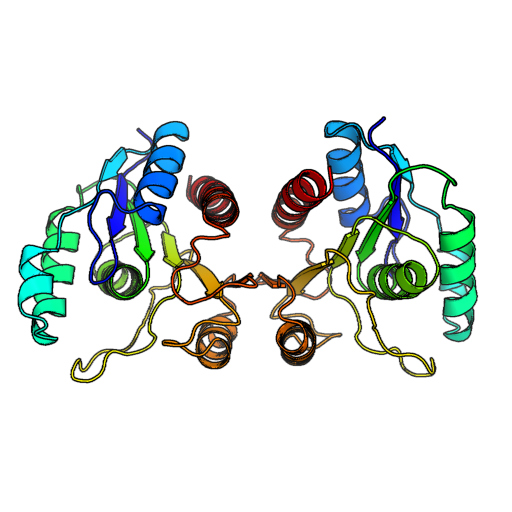1 C CA . LEU A 1 99 ? 4.902 7.953 16.609 1 98.44 99 LEU A CA 1
ATOM 732 C C . LEU A 1 99 ? 4.98 8.797 17.875 1 98.44 99 LEU A C 1
ATOM 734 O O . LEU A 1 99 ? 4.004 8.914 18.609 1 98.44 99 LEU A O 1
ATOM 738 N N . GLY A 1 100 ? 6.062 9.289 18.156 1 97.25 100 GLY A N 1
ATOM 739 C CA . GLY A 1 100 ? 6.418 10.219 19.219 1 97.25 100 GLY A CA 1
ATOM 740 C C . GLY A 1 100 ? 7.699 10.984 18.938 1 97.25 100 GLY A C 1
ATOM 741 O O . GLY A 1 100 ? 8.531 10.539 18.141 1 97.25 100 GLY A O 1
ATOM 742 N N . ILE A 1 101 ? 7.75 12.148 19.453 1 95.38 101 ILE A N 1
ATOM 743 C CA . ILE A 1 101 ? 8.938 12.984 19.328 1 95.38 101 ILE A CA 1
ATOM 744 C C . ILE A 1 101 ? 9.562 13.219 20.703 1 95.38 101 ILE A C 1
ATOM 746 O O . ILE A 1 101 ? 8.898 13.719 21.609 1 95.38 101 ILE A O 1
ATOM 750 N N . PRO A 1 102 ? 10.844 12.812 20.828 1 93.5 102 PRO A N 1
ATOM 751 C CA . PRO A 1 102 ? 11.484 13.016 22.125 1 93.5 102 PRO A CA 1
ATOM 752 C C . PRO A 1 102 ? 11.344 14.445 22.641 1 93.5 102 PRO A C 1
ATOM 754 O O . PRO A 1 102 ? 11.617 15.398 21.906 1 93.5 102 PRO A O 1
ATOM 757 N N . GLY A 1 103 ? 10.961 14.625 23.859 1 93.94 103 GLY A N 1
ATOM 758 C CA . GLY A 1 103 ? 10.828 15.938 24.469 1 93.94 103 GLY A CA 1
ATOM 759 C C . GLY A 1 103 ? 9.453 16.547 24.266 1 93.94 103 GLY A C 1
ATOM 760 O O . GLY A 1 103 ? 9.109 17.547 24.891 1 93.94 103 GLY A O 1
ATOM 761 N N . PHE A 1 104 ? 8.719 16.094 23.281 1 95.12 104 PHE A N 1
ATOM 762 C CA . PHE A 1 104 ? 7.344 16.516 23.078 1 95.12 104 PHE A CA 1
ATOM 763 C C . PHE A 1 104 ? 6.367 15.578 23.766 1 95.12 104 PHE A C 1
ATOM 765 O O . PHE A 1 104 ? 6.473 14.352 23.641 1 95.12 104 PHE A O 1
ATOM 772 N N . PRO A 1 105 ? 5.395 16.047 24.516 1 94.19 105 PRO A N 1
ATOM 773 C CA . PRO A 1 105 ? 4.633 15.203 25.438 1 94.19 105 PRO A CA 1
ATOM 774 C C . PRO A 1 105 ? 3.529 14.406 24.734 1 94.19 105 PRO A C 1
ATOM 776 O O . PRO A 1 105 ? 2.965 13.484 25.328 1 94.19 105 PRO A O 1
ATOM 779 N N . LEU A 1 106 ? 3.145 14.789 23.531 1 95.31 106 LEU A N 1
ATOM 780 C CA . LEU A 1 106 ? 2.043 14.117 22.844 1 95.31 106 LEU A CA 1
ATOM 781 C C . LEU A 1 106 ? 2.568 13.102 21.828 1 95.31 106 LEU A C 1
ATOM 783 O O . LEU A 1 106 ? 3.578 13.352 21.172 1 95.31 106 LEU A O 1
ATOM 787 N N . SER A 1 107 ? 1.861 11.977 21.672 1 98 107 SER A N 1
ATOM 788 C CA . SER A 1 107 ? 2.168 10.961 20.672 1 98 107 SER A CA 1
ATOM 789 C C . SER A 1 107 ? 1.299 11.133 19.422 1 98 107 SER A C 1
ATOM 791 O O . SER A 1 107 ? 0.34 11.906 19.438 1 98 107 SER A O 1
ATOM 793 N N . LEU A 1 108 ? 1.676 10.469 18.375 1 98.38 108 LEU A N 1
ATOM 794 C CA . LEU A 1 108 ? 0.849 10.445 17.172 1 98.38 108 LEU A CA 1
ATOM 795 C C . LEU A 1 108 ? -0.558 9.945 17.5 1 98.38 108 LEU A C 1
ATOM 797 O O . LEU A 1 108 ? -0.726 8.984 18.25 1 98.38 108 LEU A O 1
ATOM 801 N N . ASP A 1 109 ? -1.548 10.594 17 1 98.06 109 ASP A N 1
ATOM 802 C CA . ASP A 1 109 ? -2.949 10.203 17.125 1 98.06 109 ASP A CA 1
ATOM 803 C C . ASP A 1 109 ? -3.779 10.75 15.961 1 98.06 109 ASP A C 1
ATOM 805 O O . ASP A 1 109 ? -3.352 11.672 15.266 1 98.06 109 ASP A O 1
ATOM 809 N N . LEU A 1 110 ? -4.828 10.156 15.672 1 98.12 110 LEU A N 1
ATOM 810 C CA . LEU A 1 110 ? -5.727 10.508 14.578 1 98.12 110 LEU A CA 1
ATOM 811 C C . LEU A 1 110 ? -7.18 10.492 15.039 1 98.12 110 LEU A C 1
ATOM 813 O O . LEU A 1 110 ? -7.551 9.688 15.898 1 98.12 110 LEU A O 1
ATOM 817 N N . PRO A 1 111 ? -7.957 11.383 14.508 1 97 111 PRO A N 1
ATOM 818 C CA . PRO A 1 111 ? -9.398 11.234 14.719 1 97 111 PRO A CA 1
ATOM 819 C C . PRO A 1 111 ? -10 10.07 13.93 1 97 111 PRO A C 1
ATOM 821 O O . PRO A 1 111 ? -9.281 9.383 13.203 1 97 111 PRO A O 1
ATOM 824 N N . ALA A 1 112 ? -11.336 9.781 14.133 1 95.5 112 ALA A N 1
ATOM 825 C CA . ALA A 1 112 ? -12.023 8.719 13.398 1 95.5 112 ALA A CA 1
ATOM 826 C C . ALA A 1 112 ? -12.367 9.172 11.984 1 95.5 112 ALA A C 1
ATOM 828 O O . ALA A 1 112 ? -13.547 9.273 11.625 1 95.5 112 ALA A O 1
ATOM 829 N N . VAL A 1 113 ? -11.398 9.492 11.148 1 96.44 113 VAL A N 1
ATOM 830 C CA . VAL A 1 113 ? -11.547 9.875 9.742 1 96.44 113 VAL A CA 1
ATOM 831 C C . VAL A 1 113 ? -10.695 8.953 8.867 1 96.44 113 VAL A C 1
ATOM 833 O O . VAL A 1 113 ? -9.93 8.133 9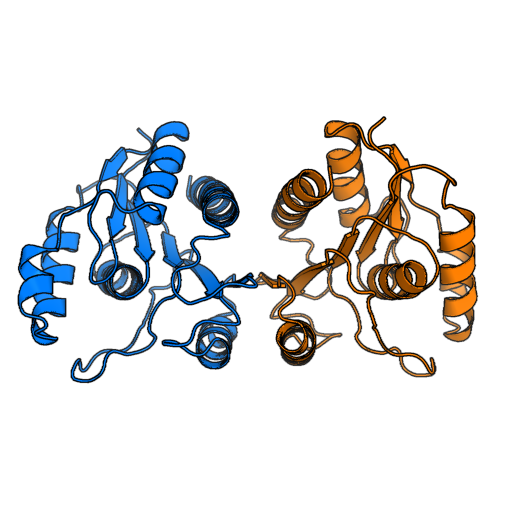.375 1 96.44 113 VAL A O 1
ATOM 836 N N . ARG A 1 114 ? -10.859 9.039 7.598 1 97.69 114 ARG A N 1
ATOM 837 C CA . ARG A 1 114 ? -10.023 8.281 6.668 1 97.69 114 ARG A CA 1
ATOM 838 C C . ARG A 1 114 ? -8.555 8.641 6.836 1 97.69 114 ARG A C 1
ATOM 840 O O . ARG A 1 114 ? -8.195 9.82 6.887 1 97.69 114 ARG A O 1
ATOM 847 N N . ALA A 1 115 ? -7.73 7.672 7.062 1 98.75 115 ALA A N 1
ATOM 848 C CA . ALA A 1 115 ? -6.293 7.887 7.195 1 98.75 115 ALA A CA 1
ATOM 849 C C . ALA A 1 115 ? -5.504 6.781 6.5 1 98.75 115 ALA A C 1
ATOM 851 O O . ALA A 1 115 ? -5.938 5.629 6.461 1 9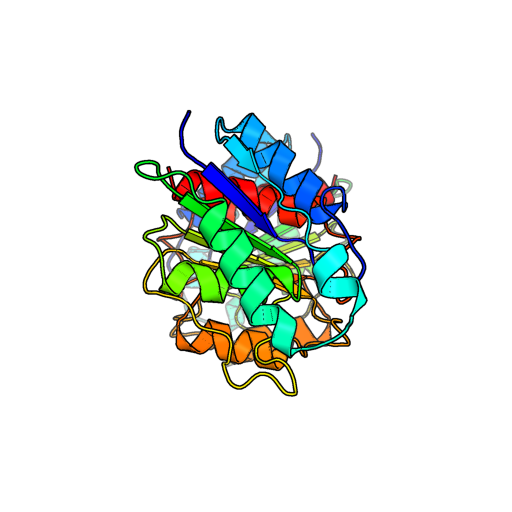8.75 115 ALA A O 1
ATOM 852 N N . GLU A 1 116 ? -4.43 7.109 5.926 1 98.81 116 GLU A N 1
ATOM 853 C CA . GLU A 1 116 ? -3.535 6.176 5.25 1 98.81 116 GLU A CA 1
ATOM 854 C C . GLU A 1 116 ? -2.072 6.52 5.52 1 98.81 116 GLU A C 1
ATOM 856 O O . GLU A 1 116 ? -1.709 7.695 5.602 1 98.81 116 GLU A O 1
ATOM 861 N N . ILE A 1 117 ? -1.238 5.492 5.73 1 98.94 117 ILE A N 1
ATOM 862 C CA . ILE A 1 117 ? 0.167 5.684 6.07 1 98.94 117 ILE A CA 1
ATOM 863 C C . ILE A 1 117 ? 1.048 5.02 5.016 1 98.94 117 ILE A C 1
ATOM 865 O O . ILE A 1 117 ? 0.762 3.904 4.574 1 98.94 117 ILE A O 1
ATOM 869 N N . VAL A 1 118 ? 2.027 5.703 4.535 1 98.94 118 VAL A N 1
ATOM 870 C CA . VAL A 1 118 ? 3.123 5.148 3.748 1 98.94 118 VAL A CA 1
ATOM 871 C C . VAL A 1 118 ? 4.41 5.172 4.566 1 98.94 118 VAL A C 1
ATOM 873 O O . VAL A 1 118 ? 4.73 6.18 5.199 1 98.94 118 VAL A O 1
ATOM 876 N N . HIS A 1 119 ? 5.152 4.082 4.594 1 98.94 119 HIS A N 1
ATOM 877 C CA . HIS A 1 119 ? 6.383 3.988 5.375 1 98.94 119 HIS A CA 1
ATOM 878 C C . HIS A 1 119 ? 7.41 3.105 4.676 1 98.94 119 HIS A C 1
ATOM 880 O O . HIS A 1 119 ? 7.129 2.527 3.625 1 98.94 119 HIS A O 1
ATOM 886 N N . ALA A 1 120 ? 8.609 3.135 5.156 1 98.88 120 ALA A N 1
ATOM 887 C CA . ALA A 1 120 ? 9.703 2.375 4.551 1 98.88 120 ALA A CA 1
ATOM 888 C C . ALA A 1 120 ? 10.195 1.28 5.492 1 98.88 120 ALA A C 1
ATOM 890 O O . ALA A 1 120 ? 10.391 1.52 6.688 1 98.88 120 ALA A O 1
ATOM 891 N N . TRP A 1 121 ? 10.469 0.107 4.93 1 98.88 121 TRP A N 1
ATOM 892 C CA . TRP A 1 121 ? 11.047 -0.975 5.723 1 98.88 121 TRP A CA 1
ATOM 893 C C . TRP A 1 121 ? 12.398 -0.563 6.305 1 98.88 121 TRP A C 1
ATOM 895 O O . TRP A 1 121 ? 12.727 -0.925 7.438 1 98.88 121 TRP A O 1
ATOM 905 N N . GLY A 1 122 ? 13.117 0.176 5.48 1 98.69 122 GLY A N 1
ATOM 906 C CA . GLY A 1 122 ? 14.484 0.518 5.863 1 98.69 122 GLY A CA 1
ATOM 907 C C . GLY A 1 122 ? 14.586 1.859 6.562 1 98.69 122 GLY A C 1
ATOM 908 O O . GLY A 1 122 ? 15.648 2.486 6.559 1 98.69 122 GLY A O 1
ATOM 909 N N . ASP A 1 123 ? 13.492 2.373 7.066 1 98.69 123 ASP A N 1
ATOM 910 C CA . ASP A 1 123 ? 13.531 3.635 7.801 1 98.69 123 ASP A CA 1
ATOM 911 C C . ASP A 1 123 ? 14.43 3.529 9.031 1 98.69 123 ASP A C 1
ATOM 913 O O . ASP A 1 123 ? 14.133 2.779 9.961 1 98.69 123 ASP A O 1
ATOM 917 N N . GLU A 1 124 ? 15.492 4.27 9.109 1 98 124 GLU A N 1
ATOM 918 C CA . GLU A 1 124 ? 16.5 4.184 10.172 1 98 124 GLU A CA 1
ATOM 919 C C . GLU A 1 124 ? 16.094 5.039 11.367 1 98 124 GLU A C 1
ATOM 921 O O . GLU A 1 124 ? 16.672 4.906 12.453 1 98 124 GLU A O 1
ATOM 926 N N . LEU A 1 125 ? 15.156 5.938 11.227 1 97.62 125 LEU A N 1
ATOM 927 C CA . LEU A 1 125 ? 14.75 6.859 12.281 1 97.62 125 LEU A CA 1
ATOM 928 C C . LEU A 1 125 ? 13.5 6.355 13 1 97.62 125 LEU A C 1
ATOM 930 O O . LEU A 1 125 ? 13.383 6.477 14.219 1 97.62 125 LEU A O 1
ATOM 934 N N . ILE A 1 126 ? 12.531 5.883 12.242 1 98.5 126 ILE A N 1
ATOM 935 C CA . ILE A 1 126 ? 11.266 5.359 12.742 1 98.5 126 ILE A CA 1
ATOM 936 C C . ILE A 1 126 ? 11.125 3.891 12.344 1 98.5 126 ILE A C 1
ATOM 938 O O . ILE A 1 126 ? 10.758 3.582 11.203 1 98.5 126 ILE A O 1
ATOM 942 N N . PRO A 1 127 ? 11.344 3 13.281 1 98.5 127 PRO A N 1
ATOM 943 C CA . PRO A 1 127 ? 11.297 1.578 12.93 1 98.5 127 PRO A CA 1
ATOM 944 C C . PRO A 1 127 ? 9.953 1.161 12.328 1 98.5 127 PRO A C 1
ATOM 946 O O . PRO A 1 127 ? 8.898 1.463 12.891 1 98.5 127 PRO A O 1
ATOM 949 N N . ALA A 1 128 ? 9.977 0.447 11.219 1 98.81 128 ALA A N 1
ATOM 950 C CA . ALA A 1 128 ? 8.773 0.009 10.516 1 98.81 128 ALA A CA 1
ATOM 951 C C . ALA A 1 128 ? 7.855 -0.785 11.438 1 98.81 128 ALA A C 1
ATOM 953 O O . ALA A 1 128 ? 6.629 -0.664 11.367 1 98.81 128 ALA A O 1
ATOM 954 N N . ALA A 1 129 ? 8.438 -1.566 12.328 1 98.62 129 ALA A N 1
ATOM 955 C CA . ALA A 1 129 ? 7.66 -2.408 13.234 1 98.62 129 ALA A CA 1
ATOM 956 C C . ALA A 1 129 ? 6.746 -1.565 14.117 1 98.62 129 ALA A C 1
ATOM 958 O O . ALA A 1 129 ? 5.629 -1.978 14.445 1 98.62 129 ALA A O 1
ATOM 959 N N . ASP A 1 130 ? 7.211 -0.415 14.555 1 98.62 130 ASP A N 1
ATOM 960 C CA . ASP A 1 130 ? 6.418 0.472 15.398 1 98.62 130 ASP A CA 1
ATOM 961 C C . ASP A 1 130 ? 5.234 1.05 14.633 1 98.62 130 ASP A C 1
ATOM 963 O O . ASP A 1 130 ? 4.125 1.146 15.164 1 98.62 130 ASP A O 1
ATOM 967 N N . VAL A 1 131 ? 5.465 1.4 13.375 1 98.88 131 VAL A N 1
ATOM 968 C CA . VAL A 1 131 ? 4.41 1.956 12.531 1 98.88 131 VAL A CA 1
ATOM 969 C C . VAL A 1 131 ? 3.377 0.876 12.219 1 98.88 131 VAL A C 1
ATOM 971 O O . VAL A 1 131 ? 2.174 1.145 12.211 1 98.88 131 VAL A O 1
ATOM 974 N N . VAL A 1 132 ? 3.832 -0.359 11.984 1 98.94 132 VAL A N 1
ATOM 975 C CA . VAL A 1 132 ? 2.943 -1.493 11.758 1 98.94 132 VAL A CA 1
ATOM 976 C C . VAL A 1 132 ? 2.031 -1.688 12.969 1 98.94 132 VAL A C 1
ATOM 978 O O . VAL A 1 132 ? 0.818 -1.853 12.82 1 98.94 132 VAL A O 1
ATOM 981 N N . ALA A 1 133 ? 2.605 -1.668 14.156 1 98.69 133 ALA A N 1
ATOM 982 C CA . ALA A 1 133 ? 1.827 -1.849 15.383 1 98.69 133 ALA A CA 1
ATOM 983 C C . ALA A 1 133 ? 0.778 -0.751 15.531 1 98.69 133 ALA A C 1
ATOM 985 O O . ALA A 1 133 ? -0.373 -1.026 15.875 1 98.69 133 ALA A O 1
ATOM 986 N N . PHE A 1 134 ? 1.216 0.479 15.273 1 98.75 134 PHE A N 1
ATOM 987 C CA . PHE A 1 134 ? 0.294 1.604 15.375 1 98.75 134 PHE A CA 1
ATOM 988 C C . PHE A 1 134 ? -0.87 1.435 14.406 1 98.75 134 PHE A C 1
ATOM 990 O O . PHE A 1 134 ? -2.031 1.57 14.789 1 98.75 134 PHE A O 1
ATOM 997 N N . ALA A 1 135 ? -0.58 1.106 13.109 1 98.81 135 ALA A N 1
ATOM 998 C CA . ALA A 1 135 ? -1.595 0.967 12.07 1 98.81 135 ALA A CA 1
ATOM 999 C C . ALA A 1 135 ? -2.521 -0.21 12.359 1 98.81 135 ALA A C 1
ATOM 1001 O O . ALA A 1 135 ? -3.721 -0.149 12.078 1 98.81 135 ALA A O 1
ATOM 1002 N N . SER A 1 136 ? -1.918 -1.289 12.867 1 98.69 136 SER A N 1
ATOM 1003 C CA . SER A 1 136 ? -2.68 -2.504 13.148 1 98.69 136 SER A CA 1
ATOM 1004 C C . SER A 1 136 ? -3.773 -2.248 14.18 1 98.69 136 SER A C 1
ATOM 1006 O O . SER A 1 136 ? -4.883 -2.768 14.055 1 98.69 136 SER A O 1
ATOM 1008 N N . ARG A 1 137 ? -3.508 -1.422 15.188 1 97.44 137 ARG A N 1
ATOM 1009 C CA . ARG A 1 137 ? -4.438 -1.16 16.281 1 97.44 137 ARG A CA 1
ATOM 1010 C C . ARG A 1 137 ? -5.754 -0.593 15.758 1 97.44 137 ARG A C 1
ATOM 1012 O O . ARG A 1 137 ? -6.824 -0.919 16.281 1 97.44 137 ARG A O 1
ATOM 1019 N N . ARG A 1 138 ? -5.621 0.154 14.711 1 96.81 138 ARG A N 1
ATOM 1020 C CA . ARG A 1 138 ? -6.824 0.792 14.18 1 96.81 138 ARG A CA 1
ATOM 1021 C C . ARG A 1 138 ? -7.141 0.276 12.781 1 96.81 138 ARG A C 1
ATOM 1023 O O . ARG A 1 138 ? -8.039 0.793 12.109 1 96.81 138 ARG A O 1
ATOM 1030 N N . ARG A 1 139 ? -6.348 -0.668 12.32 1 98.31 139 ARG A N 1
ATOM 1031 C CA . ARG A 1 139 ? -6.477 -1.264 10.992 1 98.31 139 ARG A CA 1
ATOM 1032 C C . ARG A 1 139 ? -6.402 -0.198 9.906 1 98.31 139 ARG A C 1
ATOM 1034 O O . ARG A 1 139 ? -7.211 -0.197 8.977 1 98.31 139 ARG A O 1
ATOM 1041 N N . LEU A 1 140 ? -5.516 0.759 10.109 1 98.75 140 LEU A N 1
ATOM 1042 C CA . LEU A 1 140 ? -5.285 1.788 9.102 1 98.75 140 LEU A CA 1
ATOM 1043 C C . LEU A 1 140 ? -4.625 1.195 7.855 1 98.75 140 LEU A C 1
ATOM 1045 O O . LEU A 1 140 ? -3.719 0.366 7.965 1 98.75 140 LEU A O 1
ATOM 1049 N N . PRO A 1 141 ? -5.121 1.598 6.652 1 98.88 141 PRO A N 1
ATOM 1050 C CA . PRO A 1 141 ? -4.336 1.236 5.469 1 98.88 141 PRO A CA 1
ATOM 1051 C C . PRO A 1 141 ? -2.873 1.661 5.582 1 98.88 141 PRO A C 1
ATOM 1053 O O . PRO A 1 141 ? -2.586 2.805 5.941 1 98.88 141 PRO A O 1
ATOM 1056 N N . LEU A 1 142 ? -1.968 0.747 5.387 1 98.94 142 LEU A N 1
ATOM 1057 C CA . LEU A 1 142 ? -0.528 0.931 5.535 1 98.94 142 LEU A CA 1
ATOM 1058 C C . LEU A 1 142 ? 0.22 0.379 4.328 1 98.94 142 LEU A C 1
ATOM 1060 O O . LEU A 1 142 ? -0.029 -0.75 3.9 1 98.94 142 LEU A O 1
ATOM 1064 N N . HIS A 1 143 ? 1.062 1.168 3.744 1 98.94 143 HIS A N 1
ATOM 1065 C CA . HIS A 1 143 ? 1.912 0.784 2.623 1 98.94 143 HIS A CA 1
ATOM 1066 C C . HIS A 1 143 ? 3.387 0.828 3.01 1 98.94 143 HIS A C 1
ATOM 1068 O O . HIS A 1 143 ? 3.918 1.895 3.326 1 98.94 143 HIS A O 1
ATOM 1074 N N . LEU A 1 144 ? 4.008 -0.323 3.029 1 98.94 144 LEU A N 1
ATOM 1075 C CA . LEU A 1 144 ? 5.426 -0.448 3.35 1 98.94 144 LEU A CA 1
ATOM 1076 C C . LEU A 1 144 ? 6.25 -0.678 2.088 1 98.94 144 LEU A C 1
ATOM 1078 O O . LEU A 1 144 ? 5.934 -1.56 1.285 1 98.94 144 LEU A O 1
ATOM 1082 N N . LEU A 1 145 ? 7.211 0.13 1.891 1 98.88 145 LEU A N 1
ATOM 1083 C CA . LEU A 1 145 ? 8.023 0.097 0.679 1 98.88 145 LEU A CA 1
ATOM 1084 C C . LEU A 1 145 ? 9.484 -0.167 1.013 1 98.88 145 LEU A C 1
ATOM 1086 O O . LEU A 1 145 ? 9.922 0.083 2.137 1 98.88 145 LEU A O 1
ATOM 1090 N N . ASP A 1 146 ? 10.273 -0.708 0.03 1 98.69 146 ASP A N 1
ATOM 1091 C CA . ASP A 1 146 ? 11.711 -0.927 0.203 1 98.69 146 ASP A CA 1
ATOM 1092 C C . ASP A 1 146 ? 12.492 0.359 -0.043 1 98.69 146 ASP A C 1
ATOM 1094 O O . ASP A 1 146 ? 13.008 0.579 -1.143 1 98.69 146 ASP A O 1
ATOM 1098 N N . ASP A 1 147 ? 12.594 1.131 0.937 1 98.69 147 ASP A N 1
ATOM 1099 C CA . ASP A 1 147 ? 13.258 2.428 0.911 1 98.69 147 ASP A CA 1
ATOM 1100 C C . ASP A 1 147 ? 13.766 2.812 2.299 1 98.69 147 ASP A C 1
ATOM 1102 O O . ASP A 1 147 ? 13.703 2.01 3.232 1 98.69 147 ASP A O 1
ATOM 1106 N N . ASN A 1 148 ? 14.422 3.916 2.41 1 98.31 148 ASN A N 1
ATOM 1107 C CA . ASN A 1 148 ? 14.836 4.492 3.686 1 98.31 148 ASN A CA 1
ATOM 1108 C C . ASN A 1 148 ? 13.891 5.602 4.133 1 98.31 148 ASN A C 1
ATOM 1110 O O . ASN A 1 148 ? 12.828 5.793 3.535 1 98.31 148 ASN A O 1
ATOM 1114 N N . HIS A 1 149 ? 14.141 6.324 5.188 1 97.88 149 HIS A N 1
ATOM 1115 C CA . HIS A 1 149 ? 13.266 7.316 5.805 1 97.88 149 HIS A CA 1
ATOM 1116 C C . HIS A 1 149 ? 12.82 8.367 4.789 1 97.88 149 HIS A C 1
ATOM 1118 O O . HIS A 1 149 ? 11.695 8.867 4.863 1 97.88 149 HIS A O 1
ATOM 1124 N N . ARG A 1 150 ? 13.617 8.688 3.877 1 95.88 150 ARG A N 1
ATOM 1125 C CA . ARG A 1 150 ? 13.352 9.781 2.953 1 95.88 150 ARG A CA 1
ATOM 1126 C C . ARG A 1 150 ? 12.391 9.352 1.85 1 95.88 150 ARG A C 1
ATOM 1128 O O . ARG A 1 150 ? 11.75 10.188 1.215 1 95.88 150 ARG A O 1
ATOM 1135 N N . LEU A 1 151 ? 12.32 8.109 1.518 1 97.81 151 LEU A N 1
ATOM 1136 C CA . LEU A 1 151 ? 11.422 7.512 0.531 1 97.81 151 LEU A CA 1
ATOM 1137 C C . LEU A 1 151 ? 11.602 8.172 -0.833 1 97.81 151 LEU A C 1
ATOM 1139 O O . LEU A 1 151 ? 10.648 8.273 -1.606 1 97.81 151 LEU A O 1
ATOM 1143 N N . GLU A 1 152 ? 12.781 8.594 -1.131 1 96.5 152 GLU A N 1
ATOM 1144 C CA . GLU A 1 152 ? 13.039 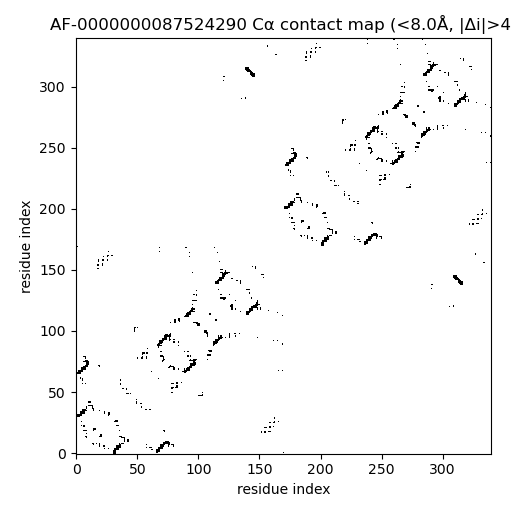9.359 -2.35 1 96.5 152 GLU A CA 1
ATOM 1145 C C . GLU A 1 152 ? 12.898 8.477 -3.588 1 96.5 152 GLU A C 1
ATOM 1147 O O . GLU A 1 152 ? 12.555 8.961 -4.668 1 96.5 152 GLU A O 1
ATOM 1152 N N . ALA A 1 153 ? 13.172 7.191 -3.449 1 97.31 153 ALA A N 1
ATOM 1153 C CA . ALA A 1 153 ? 13.141 6.289 -4.594 1 97.31 153 ALA A CA 1
ATOM 1154 C C . ALA A 1 153 ? 11.703 5.918 -4.961 1 97.31 153 ALA A C 1
ATOM 1156 O O . ALA A 1 153 ? 11.461 5.289 -5.992 1 97.31 153 ALA A O 1
ATOM 1157 N N . HIS A 1 154 ? 10.703 6.375 -4.109 1 98.12 154 HIS A N 1
ATOM 1158 C CA . HIS A 1 154 ? 9.336 5.918 -4.332 1 98.12 154 HIS A CA 1
ATOM 1159 C C . HIS A 1 154 ? 8.367 7.09 -4.355 1 98.12 154 HIS A C 1
ATOM 1161 O O . HIS A 1 154 ? 7.207 6.953 -3.949 1 98.12 154 HIS A O 1
ATOM 1167 N N . VAL A 1 155 ? 8.828 8.242 -4.75 1 98.12 155 VAL A N 1
ATOM 1168 C CA . VAL A 1 155 ? 7.977 9.43 -4.785 1 98.12 155 VAL A CA 1
ATOM 1169 C C . VAL A 1 155 ? 6.797 9.195 -5.727 1 98.12 155 VAL A C 1
ATOM 1171 O O . VAL A 1 155 ? 5.668 9.578 -5.426 1 98.12 155 VAL A O 1
ATOM 1174 N N . ASP A 1 156 ? 7.043 8.547 -6.84 1 97 156 ASP A N 1
ATOM 1175 C CA . ASP A 1 156 ? 5.984 8.266 -7.805 1 97 156 ASP A CA 1
ATOM 1176 C C . ASP A 1 156 ? 4.934 7.332 -7.211 1 97 156 ASP A C 1
ATOM 1178 O O . ASP A 1 156 ? 3.734 7.504 -7.453 1 97 156 ASP A O 1
ATOM 1182 N N . VAL A 1 157 ? 5.367 6.336 -6.465 1 98.06 157 VAL A N 1
ATOM 1183 C CA . VAL A 1 157 ? 4.461 5.406 -5.805 1 98.06 157 VAL A CA 1
ATOM 1184 C C . VAL A 1 157 ? 3.611 6.148 -4.777 1 98.06 157 VAL A C 1
ATOM 1186 O O . VAL A 1 157 ? 2.393 5.973 -4.723 1 98.06 157 VAL A O 1
ATOM 1189 N N . ILE A 1 158 ? 4.219 7.02 -3.996 1 98.75 158 ILE A N 1
ATOM 1190 C CA . ILE A 1 158 ? 3.533 7.793 -2.967 1 98.75 158 ILE A CA 1
ATOM 1191 C C . ILE A 1 158 ? 2.494 8.711 -3.615 1 98.75 158 ILE A C 1
ATOM 1193 O O . ILE A 1 158 ? 1.37 8.828 -3.123 1 98.75 158 ILE A O 1
ATOM 1197 N N . ALA A 1 159 ? 2.869 9.32 -4.73 1 98.56 159 ALA A N 1
ATOM 1198 C CA . ALA A 1 159 ? 1.948 10.195 -5.457 1 98.56 159 ALA A CA 1
ATOM 1199 C C . ALA A 1 159 ? 0.728 9.414 -5.941 1 98.56 159 ALA A C 1
ATOM 1201 O O . ALA A 1 159 ? -0.402 9.906 -5.855 1 98.56 159 ALA A O 1
ATOM 1202 N N . ALA A 1 160 ? 0.93 8.242 -6.434 1 98.06 160 ALA A N 1
ATOM 1203 C CA . ALA A 1 160 ? -0.169 7.414 -6.918 1 98.06 160 ALA A CA 1
ATOM 1204 C C . ALA A 1 160 ? -1.087 6.992 -5.777 1 98.06 160 ALA A C 1
ATOM 1206 O O . ALA A 1 160 ? -2.312 6.992 -5.922 1 98.06 160 ALA A O 1
ATOM 1207 N N . LEU A 1 161 ? -0.479 6.59 -4.648 1 98.62 161 LEU A N 1
ATOM 1208 C CA . LEU A 1 161 ? -1.262 6.242 -3.469 1 98.62 161 LEU A CA 1
ATOM 1209 C C . LEU A 1 161 ? -2.084 7.434 -2.988 1 98.62 161 LEU A C 1
ATOM 1211 O O . LEU A 1 161 ? -3.256 7.281 -2.639 1 98.62 161 LEU A O 1
ATOM 1215 N N . PHE A 1 162 ? -1.479 8.609 -3.029 1 98.81 162 PHE A N 1
ATOM 1216 C CA . PHE A 1 162 ? -2.162 9.828 -2.607 1 98.81 162 PHE A CA 1
ATOM 1217 C C . PHE A 1 162 ? -3.316 10.156 -3.547 1 98.81 162 PHE A C 1
ATOM 1219 O O . PHE A 1 162 ? -4.375 10.609 -3.105 1 98.81 162 PHE A O 1
ATOM 1226 N N . ASP A 1 163 ? -3.105 9.977 -4.832 1 98.69 163 ASP A N 1
ATOM 1227 C CA . ASP A 1 163 ? -4.16 10.203 -5.812 1 98.69 163 ASP A CA 1
ATOM 1228 C C . ASP A 1 163 ? -5.395 9.359 -5.496 1 98.69 163 ASP A C 1
ATOM 1230 O O . ASP A 1 163 ? -6.516 9.867 -5.477 1 98.69 163 ASP A O 1
ATOM 1234 N N . ARG A 1 164 ? -5.176 8.148 -5.23 1 97.62 164 ARG A N 1
ATOM 1235 C CA . ARG A 1 164 ? -6.277 7.262 -4.867 1 97.62 164 ARG A CA 1
ATOM 1236 C C . ARG A 1 164 ? -6.926 7.695 -3.559 1 97.62 164 ARG A C 1
ATOM 1238 O O . ARG A 1 164 ? -8.148 7.699 -3.436 1 97.62 164 ARG A O 1
ATOM 1245 N N . PHE A 1 165 ? -6.121 8.031 -2.611 1 98.5 165 PHE A N 1
ATOM 1246 C CA . PHE A 1 165 ? -6.602 8.484 -1.312 1 98.5 165 PHE A CA 1
ATOM 1247 C C . PHE A 1 165 ? -7.52 9.695 -1.467 1 98.5 165 PHE A C 1
ATOM 1249 O O . PHE A 1 165 ? -8.617 9.719 -0.911 1 98.5 165 PHE A O 1
ATOM 1256 N N . LEU A 1 166 ? -7.047 10.695 -2.268 1 98.31 166 LEU A N 1
ATOM 1257 C CA . LEU A 1 166 ? -7.859 11.891 -2.48 1 98.31 166 LEU A CA 1
ATOM 1258 C C . LEU A 1 166 ? -9.18 11.539 -3.158 1 98.31 166 LEU A C 1
ATOM 1260 O O . LEU A 1 166 ? -10.219 12.109 -2.83 1 98.31 166 LEU A O 1
ATOM 1264 N N . GLY A 1 167 ? -9.078 10.625 -4.145 1 96.94 167 GLY A N 1
ATOM 1265 C CA . GLY A 1 167 ? -10.305 10.164 -4.777 1 96.94 167 GLY A CA 1
ATOM 1266 C C . GLY A 1 167 ? -11.328 9.648 -3.785 1 96.94 167 GLY A C 1
ATOM 1267 O O . GLY A 1 167 ? -12.523 9.891 -3.941 1 96.94 167 GLY A O 1
ATOM 1268 N N . SER A 1 168 ? -10.852 8.953 -2.773 1 96 168 SER A N 1
ATOM 1269 C CA . SER A 1 168 ? -11.742 8.367 -1.775 1 96 168 SER A CA 1
ATOM 1270 C C . SER A 1 168 ? -12.289 9.43 -0.83 1 96 168 SER A C 1
ATOM 1272 O O . SER A 1 168 ? -13.234 9.172 -0.081 1 96 168 SER A O 1
ATOM 1274 N N . CYS A 1 169 ? -11.656 10.594 -0.793 1 96.5 169 CYS A N 1
ATOM 1275 C CA . CYS A 1 169 ? -12.078 11.68 0.085 1 96.5 169 CYS A CA 1
ATOM 1276 C C . CYS A 1 169 ? -13.07 12.594 -0.618 1 96.5 169 CYS A C 1
ATOM 1278 O O . CYS A 1 169 ? -13.594 13.539 -0.015 1 96.5 169 CYS A O 1
ATOM 1280 N N . GLU A 1 170 ? -13.367 12.43 -1.904 1 94.5 170 GLU A N 1
ATOM 1281 C CA . GLU A 1 170 ? -14.258 13.273 -2.697 1 94.5 170 GLU A CA 1
ATOM 1282 C C . GLU A 1 170 ? -15.719 12.898 -2.467 1 94.5 170 GLU A C 1
ATOM 1284 O O . GLU A 1 170 ? -16.047 11.727 -2.248 1 94.5 170 GLU A O 1
ATOM 1289 N N . MET B 1 1 ? 1.95 -6.848 -28 1 85.81 1 MET B N 1
ATOM 1290 C CA . MET B 1 1 ? 1.62 -7.281 -26.641 1 85.81 1 MET B CA 1
ATOM 1291 C C . MET B 1 1 ? 2.852 -7.238 -25.734 1 85.81 1 MET B C 1
ATOM 1293 O O . MET B 1 1 ? 3.959 -7.543 -26.188 1 85.81 1 MET B O 1
ATOM 1297 N N . LYS B 1 2 ? 2.66 -6.758 -24.562 1 94.81 2 LYS B N 1
ATOM 1298 C CA . LYS B 1 2 ? 3.766 -6.504 -23.641 1 94.81 2 LYS B CA 1
ATOM 1299 C C . LYS B 1 2 ? 4.25 -7.801 -23 1 94.81 2 LYS B C 1
ATOM 1301 O O . LYS B 1 2 ? 5.406 -7.895 -22.578 1 94.81 2 LYS B O 1
ATOM 1306 N N . GLY B 1 3 ? 3.352 -8.773 -22.938 1 97.56 3 GLY B N 1
ATOM 1307 C CA . GLY B 1 3 ? 3.646 -10.039 -22.281 1 97.56 3 GLY B CA 1
ATOM 1308 C C . GLY B 1 3 ? 2.404 -10.75 -21.781 1 97.56 3 GLY B C 1
ATOM 1309 O O . GLY B 1 3 ? 1.296 -10.477 -22.25 1 97.56 3 GLY B O 1
ATOM 1310 N N . GLN B 1 4 ? 2.648 -11.703 -20.922 1 98.44 4 GLN B N 1
ATOM 1311 C CA . GLN B 1 4 ? 1.569 -12.516 -20.375 1 98.44 4 GLN B CA 1
ATOM 1312 C C . GLN B 1 4 ? 1.423 -12.297 -18.875 1 98.44 4 GLN B C 1
ATOM 1314 O O . GLN B 1 4 ? 2.42 -12.219 -18.156 1 98.44 4 GLN B O 1
ATOM 1319 N N . VAL B 1 5 ? 0.21 -12.141 -18.469 1 98.69 5 VAL B N 1
ATOM 1320 C CA . VAL B 1 5 ? -0.126 -12.18 -17.047 1 98.69 5 VAL B CA 1
ATOM 1321 C C . VAL B 1 5 ? -0.947 -13.438 -16.734 1 98.69 5 VAL B C 1
ATOM 1323 O O . VAL B 1 5 ? -2.01 -13.641 -17.328 1 98.69 5 VAL B O 1
ATOM 1326 N N . LEU B 1 6 ? -0.468 -14.273 -15.875 1 98.69 6 LEU B N 1
ATOM 1327 C CA . LEU B 1 6 ? -1.229 -15.422 -15.398 1 98.69 6 LEU B CA 1
ATOM 1328 C C . LEU B 1 6 ? -1.853 -15.133 -14.039 1 98.69 6 LEU B C 1
ATOM 1330 O O . LEU B 1 6 ? -1.15 -14.766 -13.094 1 98.69 6 LEU B O 1
ATOM 1334 N N . LEU B 1 7 ? -3.127 -15.273 -13.992 1 98.62 7 LEU B N 1
ATOM 1335 C CA . LEU B 1 7 ? -3.891 -14.953 -12.797 1 98.62 7 LEU B CA 1
ATOM 1336 C C . LEU B 1 7 ? -4.488 -16.219 -12.18 1 98.62 7 LEU B C 1
ATOM 1338 O O . LEU B 1 7 ? -5.297 -16.891 -12.812 1 98.62 7 LEU B O 1
ATOM 1342 N N . SER B 1 8 ? -4.09 -16.469 -10.922 1 98 8 SER B N 1
ATOM 1343 C CA . SER B 1 8 ? -4.531 -17.688 -10.25 1 98 8 SER B CA 1
ATOM 1344 C C . SER B 1 8 ? -5.59 -17.375 -9.195 1 98 8 SER B C 1
ATOM 1346 O O . SER B 1 8 ? -5.324 -16.656 -8.234 1 98 8 SER B O 1
ATOM 1348 N N . HIS B 1 9 ? -6.742 -18 -9.352 1 97.19 9 HIS B N 1
ATOM 1349 C CA . HIS B 1 9 ? -7.828 -17.797 -8.398 1 97.19 9 HIS B CA 1
ATOM 1350 C C . HIS B 1 9 ? -7.605 -18.594 -7.121 1 97.19 9 HIS B C 1
ATOM 1352 O O . HIS B 1 9 ? -6.844 -19.578 -7.121 1 97.19 9 HIS B O 1
ATOM 1358 N N . GLY B 1 10 ? -8.242 -18.203 -6.023 1 94.81 10 GLY B N 1
ATOM 1359 C CA . GLY B 1 10 ? -8.18 -18.891 -4.746 1 94.81 10 GLY B CA 1
ATOM 1360 C C . GLY B 1 10 ? -9.102 -20.094 -4.668 1 94.81 10 GLY B C 1
ATOM 1361 O O . GLY B 1 10 ? -9.758 -20.438 -5.648 1 94.81 10 GLY B O 1
ATOM 1362 N N . MET B 1 11 ? -9.109 -20.609 -3.449 1 89.75 11 MET B N 1
ATOM 1363 C CA . MET B 1 11 ? -10.008 -21.734 -3.219 1 89.75 11 MET B CA 1
ATOM 1364 C C . MET B 1 11 ? -11.461 -21.281 -3.232 1 89.75 11 MET B C 1
ATOM 1366 O O . MET B 1 11 ? -11.773 -20.172 -2.809 1 89.75 11 MET B O 1
ATOM 1370 N N . GLU B 1 12 ? -12.352 -22.141 -3.686 1 85.81 12 GLU B N 1
ATOM 1371 C CA . GLU B 1 12 ? -13.789 -21.922 -3.727 1 85.81 12 GLU B CA 1
ATOM 1372 C C . GLU B 1 12 ? -14.141 -20.703 -4.594 1 85.81 12 GLU B C 1
ATOM 1374 O O . GLU B 1 12 ? -15.07 -19.969 -4.281 1 85.81 12 GLU B O 1
ATOM 1379 N N . SER B 1 13 ? -13.258 -20.359 -5.434 1 90.88 13 SER B N 1
ATOM 1380 C CA . SER B 1 13 ? -13.484 -19.328 -6.434 1 90.88 13 SER B CA 1
ATOM 1381 C C . SER B 1 13 ? -13.281 -19.875 -7.848 1 90.88 13 SER B C 1
ATOM 1383 O O . SER B 1 13 ? -13.469 -21.062 -8.094 1 90.88 13 SER B O 1
ATOM 1385 N N . GLY B 1 14 ? -13.125 -19.078 -8.805 1 90.44 14 GLY B N 1
ATOM 1386 C CA . GLY B 1 14 ? -12.93 -19.484 -10.188 1 90.44 14 GLY B CA 1
ATOM 1387 C C . GLY B 1 14 ? -12.312 -18.391 -11.039 1 90.44 14 GLY B C 1
ATOM 1388 O O . GLY B 1 14 ? -11.977 -17.312 -10.539 1 90.44 14 GLY B O 1
ATOM 1389 N N . PRO B 1 15 ? -12.188 -18.719 -12.32 1 92.44 15 PRO B N 1
ATOM 1390 C CA . PRO B 1 15 ? -11.5 -17.781 -13.219 1 92.44 15 PRO B CA 1
ATOM 1391 C C . PRO B 1 15 ? -12.273 -16.484 -13.422 1 92.44 15 PRO B C 1
ATOM 1393 O O . PRO B 1 15 ? -11.719 -15.508 -13.93 1 92.44 15 PRO B O 1
ATOM 1396 N N . GLN B 1 16 ? -13.5 -16.469 -12.961 1 90.38 16 GLN B N 1
ATOM 1397 C CA . GLN B 1 16 ? -14.312 -15.266 -13.125 1 90.38 16 GLN B CA 1
ATOM 1398 C C . GLN B 1 16 ? -14.523 -14.555 -11.797 1 90.38 16 GLN B C 1
ATOM 1400 O O . GLN B 1 16 ? -15.367 -13.664 -11.688 1 90.38 16 GLN B O 1
ATOM 1405 N N . ALA B 1 17 ? -13.773 -15.016 -10.828 1 92.06 17 ALA B N 1
ATOM 1406 C CA . ALA B 1 17 ? -13.867 -14.359 -9.523 1 92.06 17 ALA B CA 1
ATOM 1407 C C . ALA B 1 17 ? -13.57 -12.867 -9.633 1 92.06 17 ALA B C 1
ATOM 1409 O O . ALA B 1 17 ? -12.836 -12.438 -10.531 1 92.06 17 ALA B O 1
ATOM 1410 N N . ASN B 1 18 ? -14.047 -12.055 -8.734 1 92.5 18 ASN B N 1
ATOM 1411 C CA . ASN B 1 18 ? -14.008 -10.602 -8.797 1 92.5 18 ASN B CA 1
ATOM 1412 C C . ASN B 1 18 ? -12.57 -10.078 -8.859 1 92.5 18 ASN B C 1
ATOM 1414 O O . ASN B 1 18 ? -12.242 -9.25 -9.703 1 92.5 18 ASN B O 1
ATOM 1418 N N . LYS B 1 19 ? -11.734 -10.57 -8 1 95.62 19 LYS B N 1
ATOM 1419 C CA . LYS B 1 19 ? -10.383 -10.031 -7.918 1 95.62 19 LYS B CA 1
ATOM 1420 C C . LYS B 1 19 ? -9.586 -10.359 -9.172 1 95.62 19 LYS B C 1
ATOM 1422 O O . LYS B 1 19 ? -8.984 -9.477 -9.781 1 95.62 19 LYS B O 1
ATOM 1427 N N . VAL B 1 20 ? -9.594 -11.625 -9.609 1 96.19 20 VAL B N 1
ATOM 1428 C CA . VAL B 1 20 ? -8.781 -11.984 -10.766 1 96.19 20 VAL B CA 1
ATOM 1429 C C . VAL B 1 20 ? -9.359 -11.344 -12.023 1 96.19 20 VAL B C 1
ATOM 1431 O O . VAL B 1 20 ? -8.625 -10.984 -12.945 1 96.19 20 VAL B O 1
ATOM 1434 N N . SER B 1 21 ? -10.648 -11.172 -12.086 1 97.06 21 SER B N 1
ATOM 1435 C CA . SER B 1 21 ? -11.266 -10.492 -13.219 1 97.06 21 SER B CA 1
ATOM 1436 C C . SER B 1 21 ? -10.859 -9.023 -13.266 1 97.06 21 SER B C 1
ATOM 1438 O O . SER B 1 21 ? -10.594 -8.484 -14.344 1 97.06 21 SER B O 1
ATOM 1440 N N . ALA B 1 22 ? -10.836 -8.383 -12.117 1 97.94 22 ALA B N 1
ATOM 1441 C CA . ALA B 1 22 ? -10.406 -6.992 -12.047 1 97.94 22 ALA B CA 1
ATOM 1442 C C . ALA B 1 22 ? -8.953 -6.848 -12.484 1 97.94 22 ALA B C 1
ATOM 1444 O O . ALA B 1 22 ? -8.602 -5.91 -13.211 1 97.94 22 ALA B O 1
ATOM 1445 N N . LEU B 1 23 ? -8.094 -7.77 -12.086 1 98.62 23 LEU B N 1
ATOM 1446 C CA . LEU B 1 23 ? -6.691 -7.734 -12.477 1 98.62 23 LEU B CA 1
ATOM 1447 C C . LEU B 1 23 ? -6.535 -7.988 -13.977 1 98.62 23 LEU B C 1
ATOM 1449 O O . LEU B 1 23 ? -5.684 -7.379 -14.625 1 98.62 23 LEU B O 1
ATOM 1453 N N . ALA B 1 24 ? -7.352 -8.906 -14.492 1 98.56 24 ALA B N 1
ATOM 1454 C CA . ALA B 1 24 ? -7.32 -9.18 -15.93 1 98.56 24 ALA B CA 1
ATOM 1455 C C . ALA B 1 24 ? -7.652 -7.922 -16.734 1 98.56 24 ALA B C 1
ATOM 1457 O O . ALA B 1 24 ? -6.984 -7.617 -17.719 1 98.56 24 ALA B O 1
ATOM 1458 N N . ALA B 1 25 ? -8.672 -7.23 -16.297 1 98.56 25 ALA B N 1
ATOM 1459 C CA . ALA B 1 25 ? -9.07 -5.996 -16.969 1 98.56 25 ALA B CA 1
ATOM 1460 C C . ALA B 1 25 ? -7.926 -4.984 -16.969 1 98.56 25 ALA B C 1
ATOM 1462 O O . ALA B 1 25 ? -7.672 -4.328 -17.984 1 98.56 25 ALA B O 1
ATOM 1463 N N . VAL B 1 26 ? -7.238 -4.852 -15.883 1 98.62 26 VAL B N 1
ATOM 1464 C CA . VAL B 1 26 ? -6.098 -3.947 -15.766 1 98.62 26 VAL B CA 1
ATOM 1465 C C . VAL B 1 26 ? -5 -4.371 -16.734 1 98.62 26 VAL B C 1
ATOM 1467 O O . VAL B 1 26 ? -4.441 -3.535 -17.453 1 98.62 26 VAL B O 1
ATOM 1470 N N . ALA B 1 27 ? -4.68 -5.672 -16.734 1 98.62 27 ALA B N 1
ATOM 1471 C CA . ALA B 1 27 ? -3.627 -6.203 -17.609 1 98.62 27 ALA B CA 1
ATOM 1472 C C . ALA B 1 27 ? -3.92 -5.906 -19.062 1 98.62 27 ALA B C 1
ATOM 1474 O O . ALA B 1 27 ? -3.062 -5.391 -19.797 1 98.62 27 ALA B O 1
ATOM 1475 N N . GLU B 1 28 ? -5.098 -6.156 -19.469 1 98.25 28 GLU B N 1
ATOM 1476 C CA . GLU B 1 28 ? -5.5 -5.973 -20.859 1 98.25 28 GLU B CA 1
ATOM 1477 C C . GLU B 1 28 ? -5.5 -4.496 -21.25 1 98.25 28 GLU B C 1
ATOM 1479 O O . GLU B 1 28 ? -5.078 -4.137 -22.344 1 98.25 28 GLU B O 1
ATOM 1484 N N . ALA B 1 29 ? -5.969 -3.68 -20.328 1 98.19 29 ALA B N 1
ATOM 1485 C CA . ALA B 1 29 ? -5.957 -2.24 -20.578 1 98.19 29 ALA B CA 1
ATOM 1486 C C . ALA B 1 29 ? -4.535 -1.73 -20.781 1 98.19 29 ALA B C 1
ATOM 1488 O O . ALA B 1 29 ? -4.312 -0.767 -21.516 1 98.19 29 ALA B O 1
ATOM 1489 N N . ARG B 1 30 ? -3.562 -2.428 -20.219 1 97.75 30 ARG B N 1
ATOM 1490 C CA . ARG B 1 30 ? -2.168 -2.014 -20.328 1 97.75 30 ARG B CA 1
ATOM 1491 C C . ARG B 1 30 ? -1.491 -2.674 -21.516 1 97.75 30 ARG B C 1
ATOM 1493 O O . ARG B 1 30 ? -0.314 -2.426 -21.781 1 97.75 30 ARG B O 1
ATOM 1500 N N . GLY B 1 31 ? -2.207 -3.568 -22.125 1 97.94 31 GLY B N 1
ATOM 1501 C CA . GLY B 1 31 ? -1.663 -4.195 -23.312 1 97.94 31 GLY B CA 1
ATOM 1502 C C . GLY B 1 31 ? -1.012 -5.535 -23.047 1 97.94 31 GLY B C 1
ATOM 1503 O O . GLY B 1 31 ? -0.247 -6.043 -23.859 1 97.94 31 GLY B O 1
ATOM 1504 N N . TRP B 1 32 ? -1.205 -6.094 -21.859 1 98.25 32 TRP B N 1
ATOM 1505 C CA . TRP B 1 32 ? -0.784 -7.453 -21.547 1 98.25 32 TRP B CA 1
ATOM 1506 C C . TRP B 1 32 ? -1.866 -8.461 -21.922 1 98.25 32 TRP B C 1
ATOM 1508 O O . TRP B 1 32 ? -3.057 -8.141 -21.875 1 98.25 32 TRP B O 1
ATOM 1518 N N . ARG B 1 33 ? -1.476 -9.641 -22.234 1 97.5 33 ARG B N 1
ATOM 1519 C CA . ARG B 1 33 ? -2.428 -10.742 -22.359 1 97.5 33 ARG B CA 1
ATOM 1520 C C . ARG B 1 33 ? -2.658 -11.414 -21.016 1 97.5 33 ARG B C 1
ATOM 1522 O O . ARG B 1 33 ? -1.706 -11.82 -20.344 1 97.5 33 ARG B O 1
ATOM 1529 N N . SER B 1 34 ? -3.848 -11.461 -20.672 1 97.56 34 SER B N 1
ATOM 1530 C CA . SER B 1 34 ? -4.141 -12.125 -19.406 1 97.56 34 SER B CA 1
ATOM 1531 C C . SER B 1 34 ? -4.719 -13.516 -19.625 1 97.56 34 SER B C 1
ATOM 1533 O O . SER B 1 34 ? -5.398 -13.758 -20.625 1 97.56 34 SER B O 1
ATOM 1535 N N . SER B 1 35 ? -4.355 -14.445 -18.766 1 96.94 35 SER B N 1
ATOM 1536 C CA . SER B 1 35 ? -4.926 -15.789 -18.703 1 96.94 35 SER B CA 1
ATOM 1537 C C . SER B 1 35 ? -5.301 -16.172 -17.266 1 96.94 35 SER B C 1
ATOM 1539 O O . SER B 1 35 ? -4.594 -15.812 -16.328 1 96.94 35 SER B O 1
ATOM 1541 N N . ARG B 1 36 ? -6.395 -16.828 -17.156 1 97.75 36 ARG B N 1
ATOM 1542 C CA . ARG B 1 36 ? -6.926 -17.25 -15.867 1 97.75 36 ARG B CA 1
ATOM 1543 C C . ARG B 1 36 ? -7.254 -18.75 -15.875 1 97.75 36 ARG B C 1
ATOM 1545 O O . ARG B 1 36 ? -8.422 -19.125 -15.961 1 97.75 36 ARG B O 1
ATOM 1552 N N . PRO B 1 37 ? -6.227 -19.562 -15.742 1 97.06 37 PRO B N 1
ATOM 1553 C CA . PRO B 1 37 ? -6.496 -21 -15.711 1 97.06 37 PRO B CA 1
ATOM 1554 C C . PRO B 1 37 ? -7.527 -21.391 -14.648 1 97.06 37 PRO B C 1
ATOM 1556 O O . PRO B 1 37 ? -7.551 -20.797 -13.562 1 97.06 37 PRO B O 1
ATOM 1559 N N . ASP B 1 38 ? -8.375 -22.344 -15.023 1 97.06 38 ASP B N 1
ATOM 1560 C CA . ASP B 1 38 ? -9.406 -22.859 -14.117 1 97.06 38 ASP B CA 1
ATOM 1561 C C . ASP B 1 38 ? -8.875 -24.016 -13.281 1 97.06 38 ASP B C 1
ATOM 1563 O O . ASP B 1 38 ? -8.414 -25.016 -13.828 1 97.06 38 ASP B O 1
ATOM 1567 N N . PHE B 1 39 ? -8.945 -23.859 -11.945 1 95.81 39 PHE B N 1
ATOM 1568 C CA . PHE B 1 39 ? -8.406 -24.875 -11.055 1 95.81 39 PHE B CA 1
ATOM 1569 C C . PHE B 1 39 ? -9.516 -25.547 -10.266 1 95.81 39 PHE B C 1
ATOM 1571 O O . PHE B 1 39 ? -9.258 -26.297 -9.32 1 95.81 39 PHE B O 1
ATOM 1578 N N . ARG B 1 40 ? -10.797 -25.391 -10.531 1 95.25 40 ARG B N 1
ATOM 1579 C CA . ARG B 1 40 ? -11.945 -25.859 -9.758 1 95.25 40 ARG B CA 1
ATOM 1580 C C . ARG B 1 40 ? -11.977 -27.375 -9.695 1 95.25 40 ARG B C 1
ATOM 1582 O O . ARG B 1 40 ? -12.383 -27.953 -8.688 1 95.25 40 ARG B O 1
ATOM 1589 N N . ASP B 1 41 ? -11.609 -27.938 -10.805 1 94.5 41 ASP B N 1
ATOM 1590 C CA . ASP B 1 41 ? -11.586 -29.391 -10.828 1 94.5 41 ASP B CA 1
ATOM 1591 C C . ASP B 1 41 ? -10.547 -29.938 -9.844 1 94.5 41 ASP B C 1
ATOM 1593 O O . ASP B 1 41 ? -10.781 -30.953 -9.195 1 94.5 41 ASP B O 1
ATOM 1597 N N . LEU B 1 42 ? -9.406 -29.328 -9.766 1 93.5 42 LEU B N 1
ATOM 1598 C CA . LEU B 1 42 ? -8.359 -29.719 -8.82 1 93.5 42 LEU B CA 1
ATOM 1599 C C . LEU B 1 42 ? -8.781 -29.391 -7.391 1 93.5 42 LEU B C 1
ATOM 1601 O O . LEU B 1 42 ? -8.531 -30.188 -6.477 1 93.5 42 LEU B O 1
ATOM 1605 N N . ASP B 1 43 ? -9.461 -28.25 -7.199 1 92 43 ASP B N 1
ATOM 1606 C CA . ASP B 1 43 ? -9.867 -27.766 -5.879 1 92 43 ASP B CA 1
ATOM 1607 C C . ASP B 1 43 ? -10.992 -28.625 -5.305 1 92 43 ASP B C 1
ATOM 1609 O O 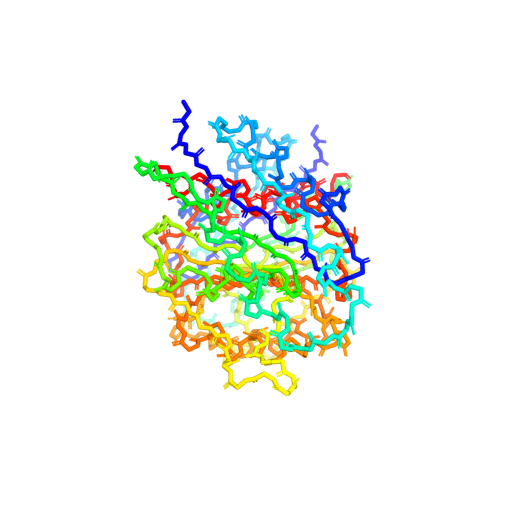. ASP B 1 43 ? -11.148 -28.703 -4.086 1 92 43 ASP B O 1
ATOM 1613 N N . ALA B 1 44 ? -11.797 -29.219 -6.141 1 90.19 44 ALA B N 1
ATOM 1614 C CA . ALA B 1 44 ? -12.977 -29.969 -5.734 1 90.19 44 ALA B CA 1
ATOM 1615 C C . ALA B 1 44 ? -12.594 -31.141 -4.836 1 90.19 44 ALA B C 1
ATOM 1617 O O . ALA B 1 44 ? -13.375 -31.562 -3.977 1 90.19 44 ALA B O 1
ATOM 1618 N N . THR B 1 45 ? -11.43 -31.609 -4.918 1 86 45 THR B N 1
ATOM 1619 C CA . THR B 1 45 ? -10.992 -32.781 -4.16 1 86 45 THR B CA 1
ATOM 1620 C C . THR B 1 45 ? -10.609 -32.375 -2.734 1 86 45 THR B C 1
ATOM 1622 O O . THR B 1 45 ? -10.539 -33.219 -1.846 1 86 45 THR B O 1
ATOM 1625 N N . ARG B 1 46 ? -10.266 -31.141 -2.574 1 84.12 46 ARG B N 1
ATOM 1626 C CA . ARG B 1 46 ? -9.789 -30.578 -1.314 1 84.12 46 ARG B CA 1
ATOM 1627 C C . ARG B 1 46 ? -8.547 -31.312 -0.823 1 84.12 46 ARG B C 1
ATOM 1629 O O . ARG B 1 46 ? -8.32 -31.422 0.384 1 84.12 46 ARG B O 1
ATOM 1636 N N . ASP B 1 47 ? -7.973 -31.984 -1.759 1 88.5 47 ASP B N 1
ATOM 1637 C CA . ASP B 1 47 ? -6.723 -32.688 -1.479 1 88.5 47 ASP B CA 1
ATOM 1638 C C . ASP B 1 47 ? -5.523 -31.75 -1.648 1 88.5 47 ASP B C 1
ATOM 1640 O O . ASP B 1 47 ? -5.254 -31.266 -2.752 1 88.5 47 ASP B O 1
ATOM 1644 N N . VAL B 1 48 ? -4.82 -31.547 -0.623 1 88.12 48 VAL B N 1
ATOM 1645 C CA . VAL B 1 48 ? -3.703 -30.609 -0.574 1 88.12 48 VAL B CA 1
ATOM 1646 C C . VAL B 1 48 ? -2.615 -31.047 -1.549 1 88.12 48 VAL B C 1
ATOM 1648 O O . VAL B 1 48 ? -1.858 -30.219 -2.061 1 88.12 48 VAL B O 1
ATOM 1651 N N . ARG B 1 49 ? -2.553 -32.312 -1.887 1 85.62 49 ARG B N 1
ATOM 1652 C CA . ARG B 1 49 ? -1.552 -32.844 -2.816 1 85.62 49 ARG B CA 1
ATOM 1653 C C . ARG B 1 49 ? -1.781 -32.281 -4.223 1 85.62 49 ARG B C 1
ATOM 1655 O O . ARG B 1 49 ? -0.872 -32.312 -5.055 1 85.62 49 ARG B O 1
ATOM 1662 N N . ARG B 1 50 ? -2.986 -31.812 -4.398 1 91.31 50 ARG B N 1
ATOM 1663 C CA . ARG B 1 50 ? -3.326 -31.297 -5.723 1 91.31 50 ARG B CA 1
ATOM 1664 C C . ARG B 1 50 ? -2.748 -29.906 -5.93 1 91.31 50 ARG B C 1
ATOM 1666 O O . ARG B 1 50 ? -2.803 -29.359 -7.035 1 91.31 50 ARG B O 1
ATOM 1673 N N . LEU B 1 51 ? -2.129 -29.406 -4.938 1 94.44 51 LEU B N 1
ATOM 1674 C CA . LEU B 1 51 ? -1.448 -28.141 -5.098 1 94.44 51 LEU B CA 1
ATOM 1675 C C . LEU B 1 51 ? -0.314 -28.25 -6.109 1 94.44 51 LEU B C 1
ATOM 1677 O O . LEU B 1 51 ? -0.058 -27.312 -6.867 1 94.44 51 LEU B O 1
ATOM 1681 N N . GLU B 1 52 ? 0.334 -29.359 -6.113 1 95.62 52 GLU B N 1
ATOM 1682 C CA . GLU B 1 52 ? 1.369 -29.609 -7.117 1 95.62 52 GLU B CA 1
ATOM 1683 C C . GLU B 1 52 ? 0.788 -29.578 -8.523 1 95.62 52 GLU B C 1
ATOM 1685 O O . GLU B 1 52 ? 1.397 -29.031 -9.445 1 95.62 52 GLU B O 1
ATOM 1690 N N . SER B 1 53 ? -0.381 -30.188 -8.633 1 96.44 53 SER B N 1
ATOM 1691 C CA . SER B 1 53 ? -1.064 -30.188 -9.922 1 96.44 53 SER B CA 1
ATOM 1692 C C . SER B 1 53 ? -1.475 -28.781 -10.336 1 96.44 53 SER B C 1
ATOM 1694 O O . SER B 1 53 ? -1.437 -28.438 -11.516 1 96.44 53 SER B O 1
ATOM 1696 N N . ARG B 1 54 ? -1.901 -27.953 -9.422 1 95.94 54 ARG B N 1
ATOM 1697 C CA . ARG B 1 54 ? -2.217 -26.547 -9.68 1 95.94 54 ARG B CA 1
ATOM 1698 C C . ARG B 1 54 ? -1.008 -25.812 -10.25 1 95.94 54 ARG B C 1
ATOM 1700 O O . ARG B 1 54 ? -1.12 -25.109 -11.25 1 95.94 54 ARG B O 1
ATOM 1707 N N . ILE B 1 55 ? 0.104 -26.016 -9.547 1 97.81 55 ILE B N 1
ATOM 1708 C CA . ILE B 1 55 ? 1.341 -25.359 -9.938 1 97.81 55 ILE B CA 1
ATOM 1709 C C . ILE B 1 55 ? 1.762 -25.828 -11.328 1 97.81 55 ILE B C 1
ATOM 1711 O O . ILE B 1 55 ? 2.141 -25.016 -12.18 1 97.81 55 ILE B O 1
ATOM 1715 N N . GLU B 1 56 ? 1.65 -27.141 -11.578 1 97.5 56 GLU B N 1
ATOM 1716 C CA . GLU B 1 56 ? 1.997 -27.703 -12.875 1 97.5 56 GLU B CA 1
ATOM 1717 C C . GLU B 1 56 ? 1.115 -27.125 -13.984 1 97.5 56 GLU B C 1
ATOM 1719 O O . GLU B 1 56 ? 1.604 -26.797 -15.062 1 97.5 56 GLU B O 1
ATOM 1724 N N . ARG B 1 57 ? -0.168 -27.047 -13.742 1 97.75 57 ARG B N 1
ATOM 1725 C CA . ARG B 1 57 ? -1.093 -26.484 -14.727 1 97.75 57 ARG B CA 1
ATOM 1726 C C . ARG B 1 57 ? -0.787 -25.016 -14.984 1 97.75 57 ARG B C 1
ATOM 1728 O O . ARG B 1 57 ? -0.869 -24.547 -16.125 1 97.75 57 ARG B O 1
ATOM 1735 N N . LEU B 1 58 ? -0.496 -24.312 -13.93 1 97.75 58 LEU B N 1
ATOM 1736 C CA . LEU B 1 58 ? -0.088 -22.922 -14.07 1 97.75 58 LEU B CA 1
ATOM 1737 C C . LEU B 1 58 ? 1.15 -22.797 -14.953 1 97.75 58 LEU B C 1
ATOM 1739 O O . LEU B 1 58 ? 1.179 -22 -15.883 1 97.75 58 LEU B O 1
ATOM 1743 N N . LEU B 1 59 ? 2.133 -23.656 -14.719 1 97.94 59 LEU B N 1
ATOM 1744 C CA . LEU B 1 59 ? 3.375 -23.656 -15.484 1 97.94 59 LEU B CA 1
ATOM 1745 C C . LEU B 1 59 ? 3.115 -24.031 -16.938 1 97.94 59 LEU B C 1
ATOM 1747 O O . LEU B 1 59 ? 3.738 -23.469 -17.844 1 97.94 59 LEU B O 1
ATOM 1751 N N . ALA B 1 60 ? 2.195 -24.906 -17.141 1 97.81 60 ALA B N 1
ATOM 1752 C CA . ALA B 1 60 ? 1.854 -25.359 -18.484 1 97.81 60 ALA B CA 1
ATOM 1753 C C . ALA B 1 60 ? 1.169 -24.234 -19.266 1 97.81 60 ALA B C 1
ATOM 1755 O O . ALA B 1 60 ? 1.104 -24.281 -20.5 1 97.81 60 ALA B O 1
ATOM 1756 N N . SER B 1 61 ? 0.612 -23.234 -18.562 1 97.69 61 SER B N 1
ATOM 1757 C CA . SER B 1 61 ? -0.107 -22.141 -19.188 1 97.69 61 SER B CA 1
ATOM 1758 C C . SER B 1 61 ? 0.847 -21.016 -19.609 1 97.69 61 SER B C 1
ATOM 1760 O O . SER B 1 61 ? 0.432 -20.047 -20.234 1 97.69 61 SER B O 1
ATOM 1762 N N . VAL B 1 62 ? 2.127 -21.109 -19.234 1 97.44 62 VAL B N 1
ATOM 1763 C CA . VAL B 1 62 ? 3.129 -20.109 -19.562 1 97.44 62 VAL B CA 1
ATOM 1764 C C . VAL B 1 62 ? 3.479 -20.172 -21.047 1 97.44 62 VAL B C 1
ATOM 1766 O O . VAL B 1 62 ? 3.744 -21.266 -21.578 1 97.44 62 VAL B O 1
ATOM 1769 N N . GLU B 1 63 ? 3.379 -19.062 -21.672 1 93.44 63 GLU B N 1
ATOM 1770 C CA . GLU B 1 63 ? 3.84 -18.938 -23.047 1 93.44 63 GLU B CA 1
ATOM 1771 C C . GLU B 1 63 ? 5.324 -18.594 -23.109 1 93.44 63 GLU B C 1
ATOM 1773 O O . GLU B 1 63 ? 5.738 -17.531 -22.656 1 93.44 63 GLU B O 1
ATOM 1778 N N . PRO B 1 64 ? 6.098 -19.469 -23.75 1 88.75 64 PRO B N 1
ATOM 1779 C CA . PRO B 1 64 ? 7.543 -19.234 -23.766 1 88.75 64 PRO B CA 1
ATOM 1780 C C . PRO B 1 64 ? 7.926 -17.984 -24.547 1 88.75 64 PRO B C 1
ATOM 1782 O O . PRO B 1 64 ? 7.242 -17.609 -25.5 1 88.75 64 PRO B O 1
ATOM 1785 N N . GLY B 1 65 ? 8.938 -17.312 -24.109 1 90.94 65 GLY B N 1
ATOM 1786 C CA . GLY B 1 65 ? 9.586 -16.266 -24.875 1 90.94 65 GLY B CA 1
ATOM 1787 C C . GLY B 1 65 ? 8.992 -14.891 -24.625 1 90.94 65 GLY B C 1
ATOM 1788 O O . GLY B 1 65 ? 9.344 -13.922 -25.312 1 90.94 65 GLY B O 1
ATOM 1789 N N . GLN B 1 66 ? 8.078 -14.82 -23.797 1 93.88 66 GLN B N 1
ATOM 1790 C CA . GLN B 1 66 ? 7.461 -13.523 -23.516 1 93.88 66 GLN B CA 1
ATOM 1791 C C . GLN B 1 66 ? 7.633 -13.141 -22.047 1 93.88 66 GLN B C 1
ATOM 1793 O O . GLN B 1 66 ? 7.746 -14.016 -21.188 1 93.88 66 GLN B O 1
ATOM 1798 N N . PRO B 1 67 ? 7.715 -11.812 -21.844 1 97.44 67 PRO B N 1
ATOM 1799 C CA . PRO B 1 67 ? 7.688 -11.398 -20.438 1 97.44 67 PRO B CA 1
ATOM 1800 C C . PRO B 1 67 ? 6.492 -11.969 -19.672 1 97.44 67 PRO B C 1
ATOM 1802 O O . PRO B 1 67 ? 5.395 -12.078 -20.234 1 97.44 67 PRO B O 1
ATOM 1805 N N . LEU B 1 68 ? 6.703 -12.391 -18.438 1 98.56 68 LEU B N 1
ATOM 1806 C CA . LEU B 1 68 ? 5.68 -13.07 -17.641 1 98.56 68 LEU B CA 1
ATOM 1807 C C . LEU B 1 68 ? 5.5 -12.391 -16.297 1 98.56 68 LEU B C 1
ATOM 1809 O O . LEU B 1 68 ? 6.48 -12.031 -15.641 1 98.56 68 LEU B O 1
ATOM 1813 N N . VAL B 1 69 ? 4.305 -12.133 -15.938 1 98.81 69 VAL B N 1
ATOM 1814 C CA . VAL B 1 69 ? 3.941 -11.742 -14.586 1 98.81 69 VAL B CA 1
ATOM 1815 C C . VAL B 1 69 ? 2.967 -12.766 -13.992 1 98.81 69 VAL B C 1
ATOM 1817 O O . VAL B 1 69 ? 2.033 -13.203 -14.672 1 98.81 69 VAL B O 1
ATOM 1820 N N . LEU B 1 70 ? 3.232 -13.227 -12.789 1 98.88 70 LEU B N 1
ATOM 1821 C CA . LEU B 1 70 ? 2.354 -14.148 -12.078 1 98.88 70 LEU B CA 1
ATOM 1822 C C . LEU B 1 70 ? 1.629 -13.445 -10.938 1 98.88 70 LEU B C 1
ATOM 1824 O O . LEU B 1 70 ? 2.234 -12.656 -10.203 1 98.88 70 LEU B O 1
ATOM 1828 N N . ALA B 1 71 ? 0.361 -13.617 -10.859 1 98.88 71 ALA B N 1
ATOM 1829 C CA . ALA B 1 71 ? -0.451 -13.023 -9.797 1 98.88 71 ALA B CA 1
ATOM 1830 C C . ALA B 1 71 ? -1.539 -13.984 -9.336 1 98.88 71 ALA B C 1
ATOM 1832 O O . ALA B 1 71 ? -1.969 -14.859 -10.094 1 98.88 71 ALA B O 1
ATOM 1833 N N . GLY B 1 72 ? -1.956 -13.82 -8.117 1 98.44 72 GLY B N 1
ATOM 1834 C CA . GLY B 1 72 ? -3.02 -14.68 -7.617 1 98.44 72 GLY B CA 1
ATOM 1835 C C . GLY B 1 72 ? -3.521 -14.273 -6.246 1 98.44 72 GLY B C 1
ATOM 1836 O O . GLY B 1 72 ? -2.953 -13.383 -5.609 1 98.44 72 GLY B O 1
ATOM 1837 N N . SER B 1 73 ? -4.574 -14.914 -5.832 1 98.25 73 SER B N 1
ATOM 1838 C CA . SER B 1 73 ? -5.203 -14.641 -4.547 1 98.25 73 SER B CA 1
ATOM 1839 C C . SER B 1 73 ? -5.27 -15.898 -3.686 1 98.25 73 SER B C 1
ATOM 1841 O O . SER B 1 73 ? -5.629 -16.969 -4.172 1 98.25 73 SER B O 1
ATOM 1843 N N . SER B 1 74 ? -4.965 -15.695 -2.348 1 97.88 74 SER B N 1
ATOM 1844 C CA . SER B 1 74 ? -5.055 -16.797 -1.39 1 97.88 74 SER B CA 1
ATOM 1845 C C . SER B 1 74 ? -4.273 -18.016 -1.869 1 97.88 74 SER B C 1
ATOM 1847 O O . SER B 1 74 ? -3.078 -17.922 -2.148 1 97.88 74 SER B O 1
ATOM 1849 N N . LEU B 1 75 ? -4.891 -19.172 -2.121 1 96.19 75 LEU B N 1
ATOM 1850 C CA . LEU B 1 75 ? -4.215 -20.359 -2.629 1 96.19 75 LEU B CA 1
ATOM 1851 C C . LEU B 1 75 ? -3.566 -20.078 -3.98 1 96.19 75 LEU B C 1
ATOM 1853 O O . LEU B 1 75 ? -2.484 -20.594 -4.27 1 96.19 75 LEU B O 1
ATOM 1857 N N . GLY B 1 76 ? -4.277 -19.312 -4.801 1 97.44 76 GLY B N 1
ATOM 1858 C CA . GLY B 1 76 ? -3.713 -18.906 -6.078 1 97.44 76 GLY B CA 1
ATOM 1859 C C . GLY B 1 76 ? -2.441 -18.094 -5.941 1 97.44 76 GLY B C 1
ATOM 1860 O O . GLY B 1 76 ? -1.524 -18.219 -6.754 1 97.44 76 GLY B O 1
ATOM 1861 N N . ALA B 1 77 ? -2.383 -17.266 -4.93 1 98.62 77 ALA B N 1
ATOM 1862 C CA . ALA B 1 77 ? -1.172 -16.5 -4.648 1 98.62 77 ALA B CA 1
ATOM 1863 C C . ALA B 1 77 ? -0.011 -17.422 -4.281 1 98.62 77 ALA B C 1
ATOM 1865 O O . ALA B 1 77 ? 1.109 -17.234 -4.762 1 98.62 77 ALA B O 1
ATOM 1866 N N . PHE B 1 78 ? -0.281 -18.391 -3.441 1 98.38 78 PHE B N 1
ATOM 1867 C CA . PHE B 1 78 ? 0.731 -19.375 -3.057 1 98.38 78 PHE B CA 1
ATOM 1868 C C . PHE B 1 78 ? 1.274 -20.094 -4.281 1 98.38 78 PHE B C 1
ATOM 1870 O O . PHE B 1 78 ? 2.49 -20.188 -4.465 1 98.38 78 PHE B O 1
ATOM 1877 N N . CYS B 1 79 ? 0.406 -20.531 -5.148 1 98 79 CYS B N 1
ATOM 1878 C CA . CYS B 1 79 ? 0.798 -21.281 -6.336 1 98 79 CYS B CA 1
ATOM 1879 C C . CYS B 1 79 ? 1.578 -20.391 -7.305 1 98 79 CYS B C 1
ATOM 1881 O O . CYS B 1 79 ? 2.541 -20.844 -7.926 1 98 79 CYS B O 1
ATOM 1883 N N . SER B 1 80 ? 1.146 -19.156 -7.473 1 98.69 80 SER B N 1
ATOM 1884 C CA . SER B 1 80 ? 1.865 -18.219 -8.328 1 98.69 80 SER B CA 1
ATOM 1885 C C . SER B 1 80 ? 3.289 -18 -7.832 1 98.69 80 SER B C 1
ATOM 1887 O O . SER B 1 80 ? 4.234 -17.984 -8.625 1 98.69 80 SER B O 1
ATOM 1889 N N . ALA B 1 81 ? 3.414 -17.844 -6.527 1 98.81 81 ALA B N 1
ATOM 1890 C CA . ALA B 1 81 ? 4.738 -17.672 -5.938 1 98.81 81 ALA B CA 1
ATOM 1891 C C . ALA B 1 81 ? 5.613 -18.891 -6.188 1 98.81 81 ALA B C 1
ATOM 1893 O O . ALA B 1 81 ? 6.75 -18.766 -6.652 1 98.81 81 ALA B O 1
ATOM 1894 N N . ARG B 1 82 ? 5.051 -20.031 -5.945 1 98.19 82 ARG B N 1
ATOM 1895 C CA . ARG B 1 82 ? 5.809 -21.266 -6.129 1 98.19 82 ARG B CA 1
ATOM 1896 C C . ARG B 1 82 ? 6.195 -21.453 -7.594 1 98.19 82 ARG B C 1
ATOM 1898 O O . ARG B 1 82 ? 7.328 -21.828 -7.895 1 98.19 82 ARG B O 1
ATOM 1905 N N . ALA B 1 83 ? 5.25 -21.203 -8.5 1 98.25 83 ALA B N 1
ATOM 1906 C CA . ALA B 1 83 ? 5.512 -21.328 -9.93 1 98.25 83 ALA B CA 1
ATOM 1907 C C . ALA B 1 83 ? 6.637 -20.406 -10.367 1 98.25 83 ALA B C 1
ATOM 1909 O O . ALA B 1 83 ? 7.445 -20.75 -11.227 1 98.25 83 ALA B O 1
ATOM 1910 N N . SER B 1 84 ? 6.691 -19.219 -9.781 1 98.56 84 SER B N 1
ATOM 1911 C CA . SER B 1 84 ? 7.668 -18.203 -10.172 1 98.56 84 SER B CA 1
ATOM 1912 C C . SER B 1 84 ? 9.094 -18.703 -9.938 1 98.56 84 SER B C 1
ATOM 1914 O O . SER B 1 84 ? 10.039 -18.188 -10.531 1 98.56 84 SER B O 1
ATOM 1916 N N . LEU B 1 85 ? 9.258 -19.656 -9.055 1 98.19 85 LEU B N 1
ATOM 1917 C CA . LEU B 1 85 ? 10.57 -20.203 -8.75 1 98.19 85 LEU B CA 1
ATOM 1918 C C . LEU B 1 85 ? 11.07 -21.094 -9.891 1 98.19 85 LEU B C 1
ATOM 1920 O O . LEU B 1 85 ? 12.258 -21.391 -9.977 1 98.19 85 LEU B O 1
ATOM 1924 N N . SER B 1 86 ? 10.148 -21.484 -10.828 1 97.12 86 SER B N 1
ATOM 1925 C CA . SER B 1 86 ? 10.477 -22.484 -11.828 1 97.12 86 SER B CA 1
ATOM 1926 C C . SER B 1 86 ? 10.531 -21.891 -13.227 1 97.12 86 SER B C 1
ATOM 1928 O O . SER B 1 86 ? 10.867 -22.562 -14.195 1 97.12 86 SER B O 1
ATOM 1930 N N . VAL B 1 87 ? 10.156 -20.688 -13.43 1 97.31 87 VAL B N 1
ATOM 1931 C CA . VAL B 1 87 ? 10.125 -20.047 -14.734 1 97.31 87 VAL B CA 1
ATOM 1932 C C . VAL B 1 87 ? 10.586 -18.594 -14.609 1 97.31 87 VAL B C 1
ATOM 1934 O O . VAL B 1 87 ? 10.312 -17.938 -13.609 1 97.31 87 VAL B O 1
ATOM 1937 N N . PRO B 1 88 ? 11.367 -18.125 -15.641 1 96.81 88 PRO B N 1
ATOM 1938 C CA . PRO B 1 88 ? 11.688 -16.703 -15.602 1 96.81 88 PRO B CA 1
ATOM 1939 C C . PRO B 1 88 ? 10.438 -15.82 -15.656 1 96.81 88 PRO B C 1
ATOM 1941 O O . PRO B 1 88 ? 9.539 -16.062 -16.469 1 96.81 88 PRO B O 1
ATOM 1944 N N . CYS B 1 89 ? 10.297 -14.859 -14.773 1 98.06 89 CYS B N 1
ATOM 1945 C CA . CYS B 1 89 ? 9.195 -13.906 -14.781 1 98.06 89 CYS B CA 1
ATOM 1946 C C . CYS B 1 89 ? 9.688 -12.508 -14.414 1 98.06 89 CYS B C 1
ATOM 1948 O O . CYS B 1 89 ? 10.773 -12.352 -13.859 1 98.06 89 CYS B O 1
ATOM 1950 N N . ARG B 1 90 ? 8.914 -11.5 -14.797 1 98.06 90 ARG B N 1
ATOM 1951 C CA . ARG B 1 90 ? 9.242 -10.102 -14.523 1 98.06 90 ARG B CA 1
ATOM 1952 C C . ARG B 1 90 ? 8.805 -9.695 -13.125 1 98.06 90 ARG B C 1
ATOM 1954 O O . ARG B 1 90 ? 9.344 -8.75 -12.547 1 98.06 90 ARG B O 1
ATOM 1961 N N . GLY B 1 91 ? 7.773 -10.391 -12.602 1 98.56 91 GLY B N 1
ATOM 1962 C CA . GLY B 1 91 ? 7.289 -10.031 -11.281 1 98.56 91 GLY B CA 1
ATOM 1963 C C . GLY B 1 91 ? 6.188 -10.945 -10.781 1 98.56 91 GLY B C 1
ATOM 1964 O O . GLY B 1 91 ? 5.621 -11.727 -11.547 1 98.56 91 GLY B O 1
ATOM 1965 N N . VAL B 1 92 ? 5.914 -10.859 -9.492 1 98.88 92 VAL B N 1
ATOM 1966 C CA . VAL B 1 92 ? 4.891 -11.641 -8.805 1 98.88 92 VAL B CA 1
ATOM 1967 C C . VAL B 1 92 ? 4.043 -10.727 -7.926 1 98.88 92 VAL B C 1
ATOM 1969 O O . VAL B 1 92 ? 4.578 -9.922 -7.156 1 98.88 92 VAL B O 1
ATOM 1972 N N . PHE B 1 93 ? 2.715 -10.742 -8.086 1 98.94 93 PHE B N 1
ATOM 1973 C CA . PHE B 1 93 ? 1.764 -9.938 -7.328 1 98.94 93 PHE B CA 1
ATOM 1974 C C . PHE B 1 93 ? 0.826 -10.828 -6.52 1 98.94 93 PHE B C 1
ATOM 1976 O O . PHE B 1 93 ? 0.006 -11.555 -7.086 1 98.94 93 PHE B O 1
ATOM 1983 N N . LEU B 1 94 ? 0.917 -10.758 -5.188 1 98.94 94 LEU B N 1
ATOM 1984 C CA . LEU B 1 94 ? 0.246 -11.742 -4.34 1 98.94 94 LEU B CA 1
ATOM 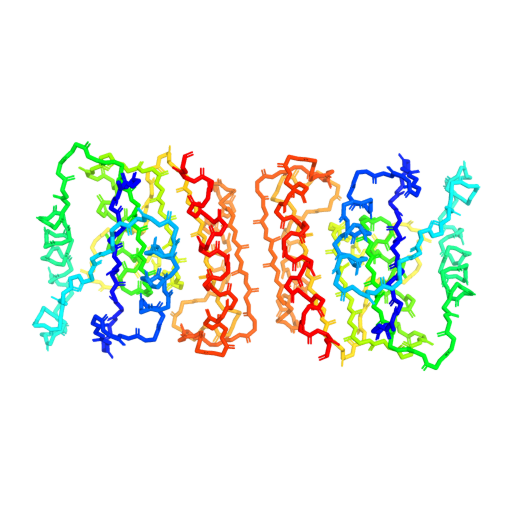1985 C C . LEU B 1 94 ? -0.809 -11.07 -3.467 1 98.94 94 LEU B C 1
ATOM 1987 O O . LEU B 1 94 ? -0.513 -10.102 -2.76 1 98.94 94 LEU B O 1
ATOM 1991 N N . ILE B 1 95 ? -2 -11.594 -3.506 1 98.88 95 ILE B N 1
ATOM 1992 C CA . ILE B 1 95 ? -3.096 -11.094 -2.682 1 98.88 95 ILE B CA 1
ATOM 1993 C C . ILE B 1 95 ? -3.436 -12.117 -1.601 1 98.88 95 ILE B C 1
ATOM 1995 O O . ILE B 1 95 ? -3.826 -13.25 -1.906 1 98.88 95 ILE B O 1
ATOM 1999 N N . ALA B 1 96 ? -3.244 -11.781 -0.344 1 98.75 96 ALA B N 1
ATOM 2000 C CA . ALA B 1 96 ? -3.57 -12.594 0.823 1 98.75 96 ALA B CA 1
ATOM 2001 C C . ALA B 1 96 ? -2.92 -13.977 0.728 1 98.75 96 ALA B C 1
ATOM 2003 O O . ALA B 1 96 ? -3.594 -15 0.887 1 98.75 96 ALA B O 1
ATOM 2004 N N . PRO B 1 97 ? -1.682 -14.023 0.503 1 98.75 97 PRO B N 1
ATOM 2005 C CA . PRO B 1 97 ? -1.014 -15.312 0.32 1 98.75 97 PRO B CA 1
ATOM 2006 C C . PRO B 1 97 ? -0.848 -16.078 1.629 1 98.75 97 PRO B C 1
ATOM 2008 O O . PRO B 1 97 ? -0.368 -15.523 2.619 1 98.75 97 PRO B O 1
ATOM 2011 N N . PRO B 1 98 ? -1.209 -17.375 1.647 1 98.25 98 PRO B N 1
ATOM 2012 C CA . PRO B 1 98 ? -0.727 -18.203 2.76 1 98.25 98 PRO B CA 1
ATOM 2013 C C . PRO B 1 98 ? 0.791 -18.359 2.756 1 98.25 98 PRO B C 1
ATOM 2015 O O . PRO B 1 98 ? 1.404 -18.438 1.689 1 98.25 98 PRO B O 1
ATOM 2018 N N . LEU B 1 99 ? 1.348 -18.422 3.908 1 98.44 99 LEU B N 1
ATOM 2019 C CA . LEU B 1 99 ? 2.791 -18.609 4.02 1 98.44 99 LEU B CA 1
ATOM 2020 C C . LEU B 1 99 ? 3.156 -20.078 4.023 1 98.44 99 LEU B C 1
ATOM 2022 O O . LEU B 1 99 ? 4.309 -20.453 3.777 1 98.44 99 LEU B O 1
ATOM 2026 N N . GLY B 1 100 ? 2.277 -20.859 4.352 1 97.25 100 GLY B N 1
ATOM 2027 C CA . GLY B 1 100 ? 2.291 -22.328 4.348 1 97.25 100 GLY B CA 1
ATOM 2028 C C . GLY B 1 100 ? 0.902 -22.922 4.316 1 97.25 100 GLY B C 1
ATOM 2029 O O . GLY B 1 100 ? -0.072 -22.281 4.719 1 97.25 100 GLY B O 1
ATOM 2030 N N . ILE B 1 101 ? 0.832 -24.078 3.729 1 95.31 101 ILE B N 1
ATOM 2031 C CA . ILE B 1 101 ? -0.426 -24.828 3.664 1 95.31 101 ILE B CA 1
ATOM 2032 C C . ILE B 1 101 ? -0.297 -26.125 4.438 1 95.31 101 ILE B C 1
ATOM 2034 O O . ILE B 1 101 ? 0.588 -26.938 4.152 1 95.31 101 ILE B O 1
ATOM 2038 N N . PRO B 1 102 ? -1.169 -26.297 5.457 1 93.38 102 PRO B N 1
ATOM 2039 C CA . PRO B 1 102 ? -1.082 -27.547 6.223 1 93.38 102 PRO B CA 1
ATOM 2040 C C . PRO B 1 102 ? -1.075 -28.781 5.336 1 93.38 102 PRO B C 1
ATOM 2042 O O . PRO B 1 102 ? -1.916 -28.906 4.441 1 93.38 102 PRO B O 1
ATOM 2045 N N . GLY B 1 103 ? -0.186 -29.703 5.566 1 93.75 103 GLY B N 1
ATOM 2046 C CA . GLY B 1 103 ? -0.105 -30.938 4.809 1 93.75 103 GLY B CA 1
ATOM 2047 C C . GLY B 1 103 ? 0.757 -30.812 3.564 1 93.75 103 GLY B C 1
ATOM 2048 O O . GLY B 1 103 ? 1.105 -31.828 2.945 1 93.75 103 GLY B O 1
ATOM 2049 N N . PHE B 1 104 ? 0.99 -29.625 3.098 1 95 104 PHE B N 1
ATOM 2050 C CA . PHE B 1 104 ? 1.898 -29.375 1.984 1 95 104 PHE B CA 1
ATOM 2051 C C . PHE B 1 104 ? 3.295 -29.047 2.49 1 95 104 PHE B C 1
ATOM 2053 O O . PHE B 1 104 ? 3.453 -28.203 3.373 1 95 104 PHE B O 1
ATOM 2060 N N . PRO B 1 105 ? 4.352 -29.625 1.988 1 94.12 105 PRO B N 1
ATOM 2061 C CA . PRO B 1 105 ? 5.664 -29.562 2.631 1 94.12 105 PRO B CA 1
ATOM 2062 C C . PRO B 1 105 ? 6.414 -28.281 2.326 1 94.12 105 PRO B C 1
ATOM 2064 O O . PRO B 1 105 ? 7.414 -27.969 2.977 1 94.12 105 PRO B O 1
ATOM 2067 N N . LEU B 1 106 ? 6.012 -27.531 1.305 1 95.19 106 LEU B N 1
ATOM 2068 C CA . LEU B 1 106 ? 6.734 -26.328 0.916 1 95.19 106 LEU B CA 1
ATOM 2069 C C . LEU B 1 106 ? 6.043 -25.078 1.462 1 95.19 106 LEU B C 1
ATOM 2071 O O . LEU B 1 106 ? 4.812 -25.016 1.497 1 95.19 106 LEU B O 1
ATOM 2075 N N . SER B 1 107 ? 6.836 -24.078 1.846 1 97.94 107 SER B N 1
ATOM 2076 C CA . SER B 1 107 ? 6.336 -22.781 2.285 1 97.94 107 SER B CA 1
ATOM 2077 C C . SER B 1 107 ? 6.367 -21.75 1.15 1 97.94 107 SER B C 1
ATOM 2079 O O . SER B 1 107 ? 6.957 -22.016 0.099 1 97.94 107 SER B O 1
ATOM 2081 N N . LEU B 1 108 ? 5.684 -20.672 1.348 1 98.38 108 LEU B N 1
ATOM 2082 C CA . LEU B 1 108 ? 5.758 -19.578 0.397 1 98.38 108 LEU B CA 1
ATOM 2083 C C . LEU B 1 108 ? 7.203 -19.125 0.189 1 98.38 108 LEU B C 1
ATOM 2085 O O . LEU B 1 108 ? 7.969 -19.016 1.15 1 98.38 108 LEU B O 1
ATOM 2089 N N . ASP B 1 109 ? 7.59 -18.922 -1.019 1 98.06 109 ASP B N 1
ATOM 2090 C CA . ASP B 1 109 ? 8.906 -18.406 -1.388 1 98.06 109 ASP B CA 1
ATOM 2091 C C . ASP B 1 109 ? 8.859 -17.688 -2.738 1 98.06 109 ASP B C 1
ATOM 2093 O O . ASP B 1 109 ? 7.918 -17.891 -3.514 1 98.06 109 ASP B O 1
ATOM 2097 N N . LEU B 1 110 ? 9.719 -16.844 -2.973 1 98.06 110 LEU B N 1
ATOM 2098 C CA . LEU B 1 110 ? 9.812 -16.031 -4.188 1 98.06 110 LEU B CA 1
ATOM 2099 C C . LEU B 1 110 ? 11.242 -15.992 -4.707 1 98.06 110 LEU B C 1
ATOM 2101 O O . LEU B 1 110 ? 12.195 -16.016 -3.92 1 98.06 110 LEU B O 1
ATOM 2105 N N . PRO B 1 111 ? 11.383 -15.961 -5.988 1 97 111 PRO B N 1
ATOM 2106 C CA . PRO B 1 111 ? 12.711 -15.648 -6.523 1 97 111 PRO B CA 1
ATOM 2107 C C . PRO B 1 111 ? 13.094 -14.18 -6.34 1 97 111 PRO B C 1
ATOM 2109 O O . PRO B 1 111 ? 12.312 -13.398 -5.797 1 97 111 PRO B O 1
ATOM 2112 N N . ALA B 1 112 ? 14.367 -13.805 -6.715 1 95.38 112 ALA B N 1
ATOM 2113 C CA . ALA B 1 112 ? 14.828 -12.422 -6.625 1 95.38 112 ALA B CA 1
ATOM 2114 C C . ALA B 1 112 ? 14.281 -11.586 -7.773 1 95.38 112 ALA B C 1
ATOM 2116 O O . ALA B 1 112 ? 15.039 -11.086 -8.609 1 95.38 112 ALA B O 1
ATOM 2117 N N . VAL B 1 113 ? 12.969 -11.43 -7.887 1 96.44 113 VAL B N 1
ATOM 2118 C CA . VAL B 1 113 ? 12.281 -10.609 -8.875 1 96.44 113 VAL B CA 1
ATOM 2119 C C . VAL B 1 113 ? 11.367 -9.602 -8.172 1 96.44 113 VAL B C 1
ATOM 2121 O O . VAL B 1 113 ? 11.211 -9.648 -6.949 1 96.44 113 VAL B O 1
ATOM 2124 N N . ARG B 1 114 ? 10.836 -8.688 -8.898 1 97.69 114 ARG B N 1
ATOM 2125 C CA . ARG B 1 114 ? 9.867 -7.746 -8.344 1 97.69 114 ARG B CA 1
ATOM 2126 C C . ARG B 1 114 ? 8.648 -8.469 -7.781 1 97.69 114 ARG B C 1
ATOM 2128 O O . ARG B 1 114 ? 8.086 -9.344 -8.438 1 97.69 114 ARG B O 1
ATOM 2135 N N . ALA B 1 115 ? 8.352 -8.234 -6.547 1 98.75 115 ALA B N 1
ATOM 2136 C CA . ALA B 1 115 ? 7.184 -8.844 -5.91 1 98.75 115 ALA B CA 1
ATOM 2137 C C . ALA B 1 115 ? 6.465 -7.832 -5.02 1 98.75 115 ALA B C 1
ATOM 2139 O O . ALA B 1 115 ? 7.098 -6.965 -4.418 1 98.75 115 ALA B O 1
ATOM 2140 N N . GLU B 1 116 ? 5.215 -7.906 -4.984 1 98.81 116 GLU B N 1
ATOM 2141 C CA . GLU B 1 116 ? 4.367 -7.047 -4.156 1 98.81 116 GLU B CA 1
ATOM 2142 C C . GLU B 1 116 ? 3.219 -7.836 -3.537 1 98.81 116 GLU B C 1
ATOM 2144 O O . GLU B 1 116 ? 2.662 -8.734 -4.172 1 98.81 116 GLU B O 1
ATOM 2149 N N . ILE B 1 117 ? 2.904 -7.551 -2.256 1 98.94 117 ILE B N 1
ATOM 2150 C CA . ILE B 1 117 ? 1.874 -8.281 -1.524 1 98.94 117 ILE B CA 1
ATOM 2151 C C . ILE B 1 117 ? 0.785 -7.309 -1.065 1 98.94 117 ILE B C 1
ATOM 2153 O O . ILE B 1 117 ? 1.082 -6.207 -0.597 1 98.94 117 ILE B O 1
ATOM 2157 N N . VAL B 1 118 ? -0.442 -7.645 -1.281 1 98.94 118 VAL B N 1
ATOM 2158 C CA . VAL B 1 118 ? -1.601 -6.996 -0.675 1 98.94 118 VAL B CA 1
ATOM 2159 C C . VAL B 1 118 ? -2.248 -7.938 0.338 1 98.94 118 VAL B C 1
ATOM 2161 O O . VAL B 1 118 ? -2.445 -9.125 0.056 1 98.94 118 VAL B O 1
ATOM 2164 N N . HIS B 1 119 ? -2.564 -7.461 1.526 1 98.94 119 HIS B N 1
ATOM 2165 C CA . HIS B 1 119 ? -3.15 -8.281 2.58 1 98.94 119 HIS B CA 1
ATOM 2166 C C . HIS B 1 119 ? -4.129 -7.477 3.43 1 98.94 119 HIS B C 1
ATOM 2168 O O . HIS B 1 119 ? -4.297 -6.273 3.213 1 98.94 119 HIS B O 1
ATOM 2174 N N . ALA B 1 120 ? -4.859 -8.148 4.25 1 98.88 120 ALA B N 1
ATOM 2175 C CA . ALA B 1 120 ? -5.875 -7.504 5.082 1 98.88 120 ALA B CA 1
ATOM 2176 C C . ALA B 1 120 ? -5.523 -7.625 6.562 1 98.88 120 ALA B C 1
ATOM 2178 O O . ALA B 1 120 ? -5.133 -8.695 7.031 1 98.88 120 ALA B O 1
ATOM 2179 N N . TRP B 1 121 ? -5.738 -6.539 7.297 1 98.88 121 TRP B N 1
ATOM 2180 C CA . TRP B 1 121 ? -5.539 -6.578 8.742 1 98.88 121 TRP B CA 1
ATOM 2181 C C . TRP B 1 121 ? -6.453 -7.609 9.391 1 98.88 121 TRP B C 1
ATOM 2183 O O . TRP B 1 121 ? -6.059 -8.289 10.344 1 98.88 121 TRP B O 1
ATOM 2193 N N . GLY B 1 122 ? -7.66 -7.664 8.844 1 98.69 122 GLY B N 1
ATOM 2194 C CA . GLY B 1 122 ? -8.672 -8.508 9.461 1 98.69 122 GLY B CA 1
ATOM 2195 C C . GLY B 1 122 ? -8.742 -9.891 8.852 1 98.69 122 GLY B C 1
ATOM 2196 O O . GLY B 1 122 ? -9.773 -10.562 8.93 1 98.69 122 GLY B O 1
ATOM 2197 N N . ASP B 1 123 ? -7.719 -10.305 8.156 1 98.69 123 ASP B N 1
ATOM 2198 C CA . ASP B 1 123 ? -7.695 -11.648 7.586 1 98.69 123 ASP B CA 1
ATOM 2199 C C . ASP B 1 123 ? -7.781 -12.711 8.68 1 98.69 123 ASP B C 1
ATOM 2201 O O . ASP B 1 123 ? -6.863 -12.844 9.5 1 98.69 123 ASP B O 1
ATOM 2205 N N . GLU B 1 124 ? -8.797 -13.516 8.727 1 98 124 GLU B N 1
ATOM 2206 C CA . GLU B 1 124 ? -9.055 -14.492 9.781 1 98 124 GLU B CA 1
ATOM 2207 C C . GLU B 1 124 ? -8.336 -15.812 9.5 1 98 124 GLU B C 1
ATOM 2209 O O . GLU B 1 124 ? -8.219 -16.656 10.383 1 98 124 GLU B O 1
ATOM 2214 N N . LEU B 1 125 ? -7.867 -16.031 8.289 1 97.62 125 LEU B N 1
ATOM 2215 C CA . LEU B 1 125 ? -7.23 -17.281 7.895 1 97.62 125 LEU B CA 1
ATOM 2216 C C . LEU B 1 125 ? -5.711 -17.156 7.957 1 97.62 125 LEU B C 1
ATOM 2218 O O . LEU B 1 125 ? -5.027 -18.109 8.367 1 97.62 125 LEU B O 1
ATOM 2222 N N . ILE B 1 126 ? -5.18 -16.062 7.461 1 98.5 126 ILE B N 1
ATOM 2223 C CA . ILE B 1 126 ? -3.752 -15.773 7.426 1 98.5 126 ILE B CA 1
ATOM 2224 C C . ILE B 1 126 ? -3.465 -14.508 8.242 1 98.5 126 ILE B C 1
ATOM 2226 O O . ILE B 1 126 ? -3.672 -13.391 7.766 1 98.5 126 ILE B O 1
ATOM 2230 N N . PRO B 1 127 ? -2.939 -14.688 9.43 1 98.5 127 PRO B N 1
ATOM 2231 C CA . PRO B 1 127 ? -2.713 -13.523 10.289 1 98.5 127 PRO B CA 1
ATOM 2232 C C . PRO B 1 127 ? -1.814 -12.477 9.633 1 98.5 127 PRO B C 1
ATOM 2234 O O . PRO B 1 127 ? -0.736 -12.805 9.133 1 98.5 127 PRO B O 1
ATOM 2237 N N . ALA B 1 128 ? -2.217 -11.211 9.648 1 98.81 128 ALA B N 1
ATOM 2238 C CA . ALA B 1 128 ? -1.475 -10.117 9.039 1 98.81 128 ALA B CA 1
ATOM 2239 C C . ALA B 1 128 ? -0.046 -10.055 9.57 1 98.81 128 ALA B C 1
ATOM 2241 O O . ALA B 1 128 ? 0.89 -9.758 8.82 1 98.81 128 ALA B O 1
ATOM 2242 N N . ALA B 1 129 ? 0.134 -10.352 10.836 1 98.62 129 ALA B N 1
ATOM 2243 C CA . ALA B 1 129 ? 1.448 -10.281 11.469 1 98.62 129 ALA B CA 1
ATOM 2244 C C . ALA B 1 129 ? 2.434 -11.227 10.797 1 98.62 129 ALA B C 1
ATOM 2246 O O . ALA B 1 129 ? 3.621 -10.914 10.672 1 98.62 129 ALA B O 1
ATOM 2247 N N . ASP B 1 130 ? 1.979 -12.391 10.391 1 98.62 130 ASP B N 1
ATOM 2248 C CA . ASP B 1 130 ? 2.836 -13.367 9.719 1 98.62 130 ASP B CA 1
ATOM 2249 C C . ASP B 1 130 ? 3.27 -12.867 8.344 1 98.62 130 ASP B C 1
ATOM 2251 O O . ASP B 1 130 ? 4.426 -13.031 7.953 1 98.62 130 ASP B O 1
ATOM 2255 N N . VAL B 1 131 ? 2.346 -12.234 7.633 1 98.88 131 VAL B N 1
ATOM 2256 C CA . VAL B 1 131 ? 2.643 -11.711 6.305 1 98.88 131 VAL B CA 1
ATOM 2257 C C . VAL B 1 131 ? 3.609 -10.531 6.422 1 98.88 131 VAL B C 1
ATOM 2259 O O . VAL B 1 131 ? 4.523 -10.383 5.605 1 98.88 131 VAL B O 1
ATOM 2262 N N . VAL B 1 132 ? 3.434 -9.695 7.453 1 98.94 132 VAL B N 1
ATOM 2263 C CA . VAL B 1 132 ? 4.336 -8.578 7.723 1 98.94 132 VAL B CA 1
ATOM 2264 C C . VAL B 1 132 ? 5.754 -9.109 7.949 1 98.94 132 VAL B C 1
ATOM 2266 O O . VAL B 1 132 ? 6.715 -8.586 7.383 1 98.94 132 VAL B O 1
ATOM 2269 N N . ALA B 1 133 ? 5.871 -10.14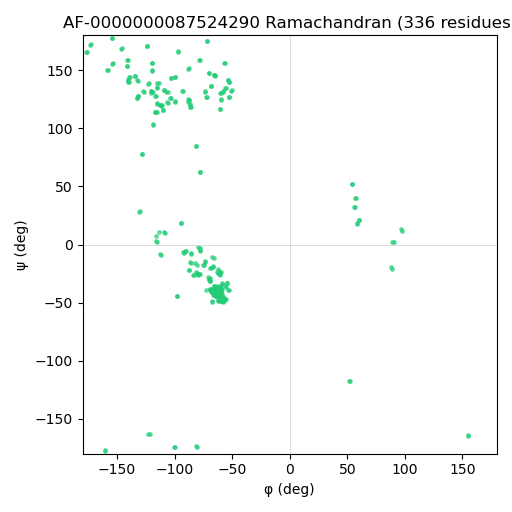1 8.773 1 98.69 133 ALA B N 1
ATOM 2270 C CA . ALA B 1 133 ? 7.184 -10.719 9.062 1 98.69 133 ALA B CA 1
ATOM 2271 C C . ALA B 1 133 ? 7.84 -11.25 7.793 1 98.69 133 ALA B C 1
ATOM 2273 O O . ALA B 1 133 ? 9.031 -11.031 7.562 1 98.69 133 ALA B O 1
ATOM 2274 N N . PHE B 1 134 ? 7.039 -11.961 6.996 1 98.75 134 PHE B N 1
ATOM 2275 C CA . PHE B 1 134 ? 7.555 -12.508 5.746 1 98.75 134 PHE B CA 1
ATOM 2276 C C . PHE B 1 134 ? 8.062 -11.391 4.836 1 98.75 134 PHE B C 1
ATOM 2278 O O . PHE B 1 134 ? 9.18 -11.461 4.324 1 98.75 134 PHE B O 1
ATOM 2285 N N . ALA B 1 135 ? 7.246 -10.312 4.633 1 98.81 135 ALA B N 1
ATOM 2286 C CA . ALA B 1 135 ? 7.586 -9.203 3.742 1 98.81 135 ALA B CA 1
ATOM 2287 C C . ALA B 1 135 ? 8.797 -8.438 4.262 1 98.81 135 ALA B C 1
ATOM 2289 O O . ALA B 1 135 ? 9.617 -7.961 3.477 1 98.81 135 ALA B O 1
ATOM 2290 N N . SER B 1 136 ? 8.836 -8.273 5.586 1 98.69 136 SER B N 1
ATOM 2291 C CA . SER B 1 136 ? 9.914 -7.512 6.207 1 98.69 136 SER B CA 1
ATOM 2292 C C . SER B 1 136 ? 11.273 -8.148 5.934 1 98.69 136 SER B C 1
ATOM 2294 O O . SER B 1 136 ? 12.258 -7.438 5.691 1 98.69 136 SER B O 1
ATOM 2296 N N . ARG B 1 137 ? 11.359 -9.469 5.926 1 97.44 137 ARG B N 1
ATOM 2297 C CA . ARG B 1 137 ? 12.617 -10.195 5.758 1 97.44 137 ARG B CA 1
ATOM 2298 C C . ARG B 1 137 ? 13.289 -9.828 4.438 1 97.44 137 ARG B C 1
ATOM 2300 O O . ARG B 1 137 ? 14.516 -9.711 4.367 1 97.44 137 ARG B O 1
ATOM 2307 N N . ARG B 1 138 ? 12.461 -9.578 3.473 1 96.88 138 ARG B N 1
ATOM 2308 C CA . ARG B 1 138 ? 13.008 -9.281 2.156 1 96.88 138 ARG B CA 1
ATOM 2309 C C . ARG B 1 138 ? 12.688 -7.855 1.734 1 96.88 138 ARG B C 1
ATOM 2311 O O . ARG B 1 138 ? 12.945 -7.461 0.596 1 96.88 138 ARG B O 1
ATOM 2318 N N . ARG B 1 139 ? 12.039 -7.129 2.615 1 98.31 139 ARG B N 1
ATOM 2319 C CA . ARG B 1 139 ? 11.617 -5.75 2.383 1 98.31 139 ARG B CA 1
ATOM 2320 C C . ARG B 1 139 ? 10.719 -5.652 1.148 1 98.31 139 ARG B C 1
ATOM 2322 O O . ARG B 1 139 ? 10.906 -4.766 0.313 1 98.31 139 ARG B O 1
ATOM 2329 N N . LEU B 1 140 ? 9.852 -6.633 1.006 1 98.75 140 LEU B N 1
ATOM 2330 C CA . LEU B 1 140 ? 8.883 -6.613 -0.086 1 98.75 140 LEU B CA 1
ATOM 2331 C C . LEU B 1 140 ? 7.863 -5.496 0.114 1 98.75 140 LEU B C 1
ATOM 2333 O O . LEU B 1 140 ? 7.391 -5.277 1.23 1 98.75 140 LEU B O 1
ATOM 2337 N N . PRO B 1 141 ? 7.551 -4.754 -0.986 1 98.88 141 PRO B N 1
ATOM 2338 C CA . PRO B 1 141 ? 6.391 -3.865 -0.861 1 98.88 141 PRO B CA 1
ATOM 2339 C C . PRO B 1 141 ? 5.141 -4.59 -0.37 1 98.88 141 PRO B C 1
ATOM 2341 O O . PRO B 1 141 ? 4.793 -5.652 -0.893 1 98.88 141 PRO B O 1
ATOM 2344 N N . LEU B 1 142 ? 4.531 -4.098 0.675 1 98.94 142 LEU B N 1
ATOM 2345 C CA . LEU B 1 142 ? 3.383 -4.691 1.348 1 98.94 142 LEU B CA 1
ATOM 2346 C C . LEU B 1 142 ? 2.293 -3.65 1.581 1 98.94 142 LEU B C 1
ATOM 2348 O O . LEU B 1 142 ? 2.568 -2.555 2.076 1 98.94 142 LEU B O 1
ATOM 2352 N N . HIS B 1 143 ? 1.102 -3.949 1.178 1 98.94 143 HIS B N 1
ATOM 2353 C CA . HIS B 1 143 ? -0.07 -3.105 1.381 1 98.94 143 HIS B CA 1
ATOM 2354 C C . HIS B 1 143 ? -1.096 -3.791 2.275 1 98.94 143 HIS B C 1
ATOM 2356 O O . HIS B 1 143 ? -1.646 -4.832 1.912 1 98.94 143 HIS B O 1
ATOM 2362 N N . LEU B 1 144 ? -1.297 -3.232 3.445 1 98.94 144 LEU B N 1
ATOM 2363 C CA . LEU B 1 144 ? -2.266 -3.75 4.406 1 98.94 144 LEU B CA 1
ATOM 2364 C C . LEU B 1 144 ? -3.527 -2.893 4.422 1 98.94 144 LEU B C 1
ATOM 2366 O O . LEU B 1 144 ? -3.449 -1.667 4.539 1 98.94 144 LEU B O 1
ATOM 2370 N N . LEU B 1 145 ? -4.621 -3.504 4.234 1 98.88 145 LEU B N 1
ATOM 2371 C CA . LEU B 1 145 ? -5.898 -2.807 4.117 1 98.88 145 LEU B CA 1
ATOM 2372 C C . LEU B 1 145 ? -6.863 -3.256 5.211 1 98.88 145 LEU B C 1
ATOM 2374 O O . LEU B 1 145 ? -6.715 -4.344 5.766 1 98.88 145 LEU B O 1
ATOM 2378 N N . ASP B 1 146 ? -7.879 -2.391 5.562 1 98.69 146 ASP B N 1
ATOM 2379 C CA . ASP B 1 146 ? -8.914 -2.744 6.527 1 98.69 146 ASP B CA 1
ATOM 2380 C C . ASP B 1 146 ? -10.016 -3.582 5.875 1 98.69 146 ASP B C 1
ATOM 2382 O O . ASP B 1 146 ? -11.047 -3.049 5.469 1 98.69 146 ASP B O 1
ATOM 2386 N N . ASP B 1 147 ? -9.797 -4.824 5.812 1 98.69 147 ASP B N 1
ATOM 2387 C CA . ASP B 1 147 ? -10.688 -5.797 5.195 1 98.69 147 ASP B CA 1
ATOM 2388 C C . ASP B 1 147 ? -10.5 -7.184 5.809 1 98.69 147 ASP B C 1
ATOM 2390 O O . ASP B 1 147 ? -9.773 -7.336 6.793 1 98.69 147 ASP B O 1
ATOM 2394 N N . ASN B 1 148 ? -11.258 -8.133 5.379 1 98.31 148 ASN B N 1
ATOM 2395 C CA . ASN B 1 148 ? -11.086 -9.531 5.75 1 98.31 148 ASN B CA 1
ATOM 2396 C C . ASN B 1 148 ? -10.367 -10.32 4.656 1 98.31 148 ASN B C 1
ATOM 2398 O O . ASN B 1 148 ? -9.852 -9.734 3.701 1 98.31 148 ASN B O 1
ATOM 2402 N N . HIS B 1 149 ? -10.211 -11.609 4.73 1 97.88 149 HIS B N 1
ATOM 2403 C CA . HIS B 1 149 ? -9.43 -12.461 3.838 1 97.88 149 HIS B CA 1
ATOM 2404 C C . HIS B 1 149 ? -9.852 -12.273 2.385 1 97.88 149 HIS B C 1
ATOM 2406 O O . HIS B 1 149 ? -9.023 -12.359 1.477 1 97.88 149 HIS B O 1
ATOM 2412 N N . ARG B 1 150 ? -11.055 -12.023 2.145 1 96 150 ARG B N 1
ATOM 2413 C CA . ARG B 1 150 ? -11.594 -11.977 0.789 1 96 150 ARG B CA 1
ATOM 2414 C C . ARG B 1 150 ? -11.258 -10.648 0.116 1 96 150 ARG B C 1
ATOM 2416 O O . ARG B 1 150 ? -11.266 -10.547 -1.113 1 96 150 ARG B O 1
ATOM 2423 N N . LEU B 1 151 ? -11.047 -9.602 0.843 1 97.88 151 LEU B N 1
ATOM 2424 C CA . LEU B 1 151 ? -10.672 -8.273 0.376 1 97.88 151 LEU B CA 1
ATOM 2425 C C . LEU B 1 151 ? -11.68 -7.742 -0.638 1 97.88 151 LEU B C 1
ATOM 2427 O O . LEU B 1 151 ? -11.312 -6.996 -1.55 1 97.88 151 LEU B O 1
ATOM 2431 N N . GLU B 1 152 ? -12.898 -8.094 -0.489 1 96.56 152 GLU B N 1
ATOM 2432 C CA . GLU B 1 152 ? -13.93 -7.754 -1.467 1 96.56 152 GLU B CA 1
ATOM 2433 C C . GLU B 1 152 ? -14.227 -6.254 -1.453 1 96.56 152 GLU B C 1
ATOM 2435 O O . GLU B 1 152 ? -14.617 -5.688 -2.473 1 96.56 152 GLU B O 1
ATOM 2440 N N . ALA B 1 153 ? -14.047 -5.617 -0.313 1 97.31 153 ALA B N 1
ATOM 2441 C CA . ALA B 1 153 ? -14.375 -4.199 -0.187 1 97.31 153 ALA B CA 1
ATOM 2442 C C . ALA B 1 153 ? -13.289 -3.33 -0.814 1 97.31 153 ALA B C 1
ATOM 2444 O O . ALA B 1 153 ? -13.453 -2.115 -0.938 1 97.31 153 ALA B O 1
ATOM 2445 N N . HIS B 1 154 ? -12.156 -3.98 -1.284 1 98.12 154 HIS B N 1
ATOM 2446 C CA . HIS B 1 154 ? -11.031 -3.182 -1.751 1 98.12 154 HIS B CA 1
ATOM 2447 C C . HIS B 1 154 ? -10.547 -3.658 -3.115 1 98.12 154 HIS B C 1
ATOM 2449 O O . HIS B 1 154 ? -9.352 -3.574 -3.418 1 98.12 154 HIS B O 1
ATOM 2455 N N . VAL B 1 155 ? -11.414 -4.223 -3.896 1 98.12 155 VAL B N 1
ATOM 2456 C CA . VAL B 1 155 ? -11.039 -4.73 -5.211 1 98.12 155 VAL B CA 1
ATOM 2457 C C . VAL B 1 155 ? -10.492 -3.592 -6.07 1 98.12 155 VAL B C 1
ATOM 2459 O O . VAL B 1 155 ? -9.516 -3.77 -6.797 1 98.12 155 VAL B O 1
ATOM 2462 N N . ASP B 1 156 ? -11.094 -2.438 -5.98 1 97.06 156 ASP B N 1
ATOM 2463 C CA . ASP B 1 156 ? -10.648 -1.282 -6.754 1 97.06 156 ASP B CA 1
ATOM 2464 C C . ASP B 1 156 ? -9.242 -0.857 -6.34 1 97.06 156 ASP B C 1
ATOM 2466 O O . ASP B 1 156 ? -8.422 -0.486 -7.188 1 97.06 156 ASP B O 1
ATOM 2470 N N . VAL B 1 157 ? -8.953 -0.879 -5.051 1 98.06 157 VAL B N 1
ATOM 2471 C CA . VAL B 1 157 ? -7.633 -0.538 -4.535 1 98.06 157 VAL B CA 1
ATOM 2472 C C . VAL B 1 157 ? -6.605 -1.545 -5.047 1 98.06 15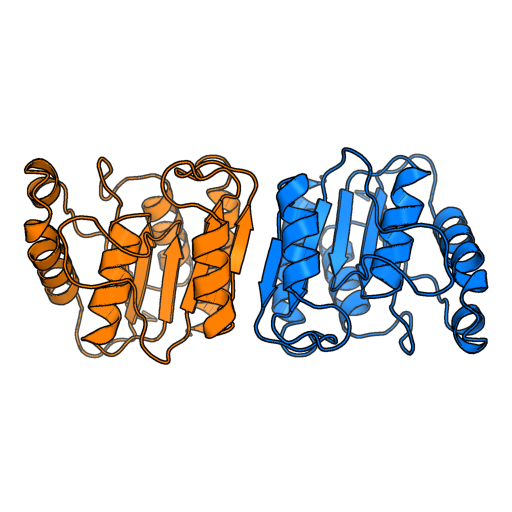7 VAL B C 1
ATOM 2474 O O . VAL B 1 157 ? -5.527 -1.161 -5.512 1 98.06 157 VAL B O 1
ATOM 2477 N N . ILE B 1 158 ? -6.93 -2.816 -5.012 1 98.75 158 ILE B N 1
ATOM 2478 C CA . ILE B 1 158 ? -6.039 -3.881 -5.461 1 98.75 158 ILE B CA 1
ATOM 2479 C C . ILE B 1 158 ? -5.754 -3.721 -6.953 1 98.75 158 ILE B C 1
ATOM 2481 O O . ILE B 1 158 ? -4.609 -3.865 -7.391 1 98.75 158 ILE B O 1
ATOM 2485 N N . ALA B 1 159 ? -6.793 -3.396 -7.719 1 98.56 159 ALA B N 1
ATOM 2486 C CA . ALA B 1 159 ? -6.633 -3.18 -9.148 1 98.56 159 ALA B CA 1
ATOM 2487 C C . ALA B 1 159 ? -5.68 -2.02 -9.43 1 98.56 159 ALA B C 1
ATOM 2489 O O . ALA B 1 159 ? -4.836 -2.104 -10.32 1 98.56 159 ALA B O 1
ATOM 2490 N N . ALA B 1 160 ? -5.797 -0.974 -8.688 1 98.06 160 ALA B N 1
ATOM 2491 C CA . ALA B 1 160 ? -4.93 0.189 -8.867 1 98.06 160 ALA B CA 1
ATOM 2492 C C . ALA B 1 160 ? -3.484 -0.143 -8.508 1 98.06 160 ALA B C 1
ATOM 2494 O O . ALA B 1 160 ? -2.555 0.279 -9.203 1 98.06 160 ALA B O 1
ATOM 2495 N N . LEU B 1 161 ? -3.303 -0.866 -7.398 1 98.62 161 LEU B N 1
ATOM 2496 C CA . LEU B 1 161 ? -1.967 -1.304 -7.008 1 98.62 161 LEU B CA 1
ATOM 2497 C C . LEU B 1 161 ? -1.354 -2.199 -8.078 1 98.62 161 LEU B C 1
ATOM 2499 O O . LEU B 1 161 ? -0.174 -2.057 -8.414 1 98.62 161 LEU B O 1
ATOM 2503 N N . PHE B 1 162 ? -2.174 -3.07 -8.641 1 98.81 162 PHE B N 1
ATOM 2504 C CA . PHE B 1 162 ? -1.71 -3.975 -9.688 1 98.81 162 PHE B CA 1
ATOM 2505 C C . PHE B 1 162 ? -1.329 -3.201 -10.945 1 98.81 162 PHE B C 1
ATOM 2507 O O . PHE B 1 162 ? -0.351 -3.539 -11.617 1 98.81 162 PHE B O 1
ATOM 2514 N N . ASP B 1 163 ? -2.113 -2.209 -11.297 1 98.69 163 ASP B N 1
ATOM 2515 C CA . ASP B 1 163 ? -1.807 -1.363 -12.445 1 98.69 163 ASP B CA 1
ATOM 2516 C C . ASP B 1 163 ? -0.417 -0.745 -12.312 1 98.69 163 ASP B C 1
ATOM 2518 O O . ASP B 1 163 ? 0.381 -0.795 -13.25 1 98.69 163 ASP B O 1
ATOM 2522 N N . ARG B 1 164 ? -0.146 -0.23 -11.195 1 97.62 164 ARG B N 1
ATOM 2523 C CA . ARG B 1 164 ? 1.169 0.35 -10.953 1 97.62 164 ARG B CA 1
ATOM 2524 C C . ARG B 1 164 ? 2.258 -0.717 -11 1 97.62 164 ARG B C 1
ATOM 2526 O O . ARG B 1 164 ? 3.326 -0.494 -11.578 1 97.62 164 ARG B O 1
ATOM 2533 N N . PHE B 1 165 ? 1.997 -1.822 -10.406 1 98.5 165 PHE B N 1
ATOM 2534 C CA . PHE B 1 165 ? 2.936 -2.938 -10.391 1 98.5 165 PHE B CA 1
ATOM 2535 C C . PHE B 1 165 ? 3.299 -3.355 -11.812 1 98.5 165 PHE B C 1
ATOM 2537 O O . PHE B 1 165 ? 4.48 -3.49 -12.141 1 98.5 165 PHE B O 1
ATOM 2544 N N . LEU B 1 166 ? 2.242 -3.518 -12.664 1 98.38 166 LEU B N 1
ATOM 2545 C CA . LEU B 1 166 ? 2.49 -3.912 -14.047 1 98.38 166 LEU B CA 1
ATOM 2546 C C . LEU B 1 166 ? 3.316 -2.857 -14.773 1 98.38 166 LEU B C 1
ATOM 2548 O O . LEU B 1 166 ? 4.191 -3.193 -15.578 1 98.38 166 LEU B O 1
ATOM 2552 N N . GLY B 1 167 ? 2.965 -1.591 -14.508 1 97 167 GLY B N 1
ATOM 2553 C CA . GLY B 1 167 ? 3.766 -0.524 -15.086 1 97 167 GLY B CA 1
ATOM 2554 C C . GLY B 1 167 ? 5.246 -0.658 -14.789 1 97 167 GLY B C 1
ATOM 2555 O O . GLY B 1 167 ? 6.086 -0.396 -15.656 1 97 167 GLY B O 1
ATOM 2556 N N . SER B 1 168 ? 5.555 -1.078 -13.578 1 96.06 168 SER B N 1
ATOM 2557 C CA . SER B 1 168 ? 6.945 -1.204 -13.148 1 96.06 168 SER B CA 1
ATOM 2558 C C . SER B 1 168 ? 7.605 -2.43 -13.773 1 96.06 168 SER B C 1
ATOM 2560 O O . SER B 1 168 ? 8.828 -2.568 -13.734 1 96.06 168 SER B O 1
ATOM 2562 N N . CYS B 1 169 ? 6.793 -3.359 -14.273 1 96.56 169 CYS B N 1
ATOM 2563 C CA . CYS B 1 169 ? 7.312 -4.578 -14.883 1 96.56 169 CYS B CA 1
ATOM 2564 C C . CYS B 1 169 ? 7.535 -4.395 -16.375 1 96.56 169 CYS B C 1
ATOM 2566 O O . CYS B 1 169 ? 8.023 -5.297 -17.047 1 96.56 169 CYS B O 1
ATOM 2568 N N . GLU B 1 170 ? 7.16 -3.273 -17 1 94.56 170 GLU B N 1
ATOM 2569 C CA . GLU B 1 170 ? 7.273 -3.002 -18.422 1 94.56 170 GLU B CA 1
ATOM 2570 C C . GLU B 1 170 ? 8.688 -2.566 -18.797 1 94.56 170 GLU B C 1
ATOM 2572 O O . GLU B 1 170 ? 9.367 -1.906 -18 1 94.56 170 GLU B O 1
#

InterPro domains:
  IPR000073 Alpha/beta hydrolase fold-1 [PF12697] (29-146)
  IPR029058 Alpha/Beta hydrolase fold [G3DSA:3.40.50.1820] (1-169)
  IPR029058 Alpha/Beta hydrolase fold [SSF53474] (4-166)